Protein AF-A0AA42RIC4-F1 (afdb_monomer)

Solvent-accessible surface area (backbone atoms only — not comparable to full-atom values): 11741 Å² total; per-residue (Å²): 111,72,73,59,52,55,52,50,54,51,51,51,51,54,52,52,52,52,50,50,53,53,49,53,51,51,53,55,50,54,51,52,43,51,53,42,52,52,51,38,52,54,42,46,50,53,44,52,50,28,54,74,70,74,37,75,70,61,42,46,52,40,52,43,50,41,55,49,44,53,50,53,41,53,51,51,54,41,51,49,52,33,72,70,42,88,46,70,68,52,26,42,49,33,26,47,51,48,29,39,55,51,49,57,48,58,72,55,46,45,58,41,43,36,54,46,27,35,48,52,30,50,79,67,73,39,58,89,48,35,60,61,42,43,52,51,25,50,50,55,50,50,55,37,73,76,41,45,68,61,31,48,51,52,23,38,42,61,71,66,62,68,53,84,50,66,66,60,31,52,50,46,55,73,69,54,64,40,66,60,45,48,50,52,52,56,55,51,51,52,54,52,51,54,49,50,58,50,51,54,52,50,51,52,55,49,53,53,52,52,53,53,53,53,55,54,53,54,68,74,76,111

Radius of gyration: 22.94 Å; Cα contacts (8 Å, |Δi|>4): 171; chains: 1; bounding box: 71×28×80 Å

Nearest PDB structures (foldseek):
  6ixf-assembly1_A  TM=2.460E-01  e=8.322E-01  Homo sapiens
  5xg2-assembly1_A  TM=2.613E-01  e=1.486E+00  Pyrococcus yayanosii CH1
  5nnv-assembly1_A  TM=1.958E-01  e=7.199E-01  Bacillus subtilis subsp. subtilis str. 168
  6ixg-assembly2_B  TM=1.875E-01  e=9.619E-01  Homo sapiens
  5nnv-assembly3_C  TM=2.336E-01  e=3.065E+00  Bacillus subtilis subsp. subtilis str. 168

Mean predicted aligned error: 6.15 Å

Secondary structure (DSSP, 8-state):
-HHHHHHHHHHHHHHHHHHHHHHHHHHHHHHHHHHHHHHHHHHHHHHHHHHHTT--TTHHHHHHHHHHHHHHHHHHHHHHHHHH--SHHHHHHHHHHHHHHHHHHHHHHHIIIIIIIHHHHHHTT-GGGHHHHHHHHHHHHHHHHHHHHHHHHHHHHHTS-----HHHHHHHHHH--HHHHHHHHHHHHHHHHHHHHHHHHHHHHHHHHHHHHHHHHHTT--

Sequence (222 aa):
MLKLFKKREIIKSEEDELAELRKNLTEAIDENIKIAEEDIQNIKTLLLQNKSYQTDFFNSLYNSSIYISIFDMDVSILTEKFILSKRDYEKKLFARILALTIIEFLDDINPLIGRDLSKQLRDLKQEKFVIPVREISKKFAKYKNENEQYLRIVRNNTIAHKNTDALELHKFINEIESEEIYNLAIELKKLSTEFNKLSTKIIYSIIDFMKKSINKRKKNHD

Foldseek 3Di:
DVVVVVVVVVVVVVVVVVVVVLVVLVVVLVVLLVVLVVLLVVLVVVLVVCVVVVHPQCNLLSVLSNLLSVLLNLLSVLLSQLVVDPDPLSVLVSLLVLLVSLLVCLVPNLCSQQPPVLVSCVVVVNPVLNVVSNVLSVVSVVLCVVCVVVSVVSNCLEPVCVDVPPVSNVVSSVPDPSVVSSVSSVVVSVSSVSSNVSSVVVVVVVVVVVVVVVVVVVVVVD

pLDDT: mean 89.86, std 9.38, range [47.12, 98.44]

Structure (mmCIF, N/CA/C/O backbone):
data_AF-A0AA42RIC4-F1
#
_entry.id   AF-A0AA42RIC4-F1
#
loop_
_atom_site.group_PDB
_atom_site.id
_atom_site.type_symbol
_atom_site.label_atom_id
_atom_site.label_alt_id
_atom_site.label_comp_id
_atom_site.label_asym_id
_atom_site.label_entity_id
_atom_site.label_seq_id
_atom_site.pdbx_PDB_ins_code
_atom_site.Cartn_x
_atom_site.Cartn_y
_atom_site.Cartn_z
_atom_site.occupancy
_atom_site.B_iso_or_equiv
_atom_site.auth_seq_id
_atom_site.auth_comp_id
_atom_site.auth_asym_id
_atom_site.auth_atom_id
_atom_site.pdbx_PDB_model_num
ATOM 1 N N . MET A 1 1 ? -5.522 -0.709 52.527 1.00 62.16 1 MET A N 1
ATOM 2 C CA . MET A 1 1 ? -4.536 0.281 52.035 1.00 62.16 1 MET A CA 1
ATOM 3 C C . MET A 1 1 ? -3.473 -0.349 51.127 1.00 62.16 1 MET A C 1
ATOM 5 O O . MET A 1 1 ? -3.445 0.004 49.959 1.00 62.16 1 MET A O 1
ATOM 9 N N . LEU A 1 2 ? -2.688 -1.341 51.580 1.00 66.06 2 LEU A N 1
ATOM 10 C CA . LEU A 1 2 ? -1.599 -1.966 50.792 1.00 66.06 2 LEU A CA 1
ATOM 11 C C . LEU A 1 2 ? -2.001 -2.517 49.401 1.00 66.06 2 LEU A C 1
ATOM 13 O O . LEU A 1 2 ? -1.267 -2.350 48.434 1.00 66.06 2 LEU A O 1
ATOM 17 N N . LYS A 1 3 ? -3.184 -3.143 49.276 1.00 65.88 3 LYS A N 1
ATOM 18 C CA . LYS A 1 3 ? -3.695 -3.669 47.989 1.00 65.88 3 LYS A CA 1
ATOM 19 C C . LYS A 1 3 ? -4.001 -2.570 46.956 1.00 65.88 3 LYS A C 1
ATOM 21 O O . LYS A 1 3 ? -3.863 -2.811 45.765 1.00 65.88 3 LYS A O 1
ATOM 26 N N . LEU A 1 4 ? -4.399 -1.375 47.403 1.00 64.75 4 LEU A N 1
ATOM 27 C CA . LEU A 1 4 ? -4.681 -0.233 46.523 1.00 64.75 4 LEU A CA 1
ATOM 28 C C . LEU A 1 4 ? -3.390 0.435 46.033 1.00 64.75 4 LEU A C 1
ATOM 30 O O . LEU A 1 4 ? -3.339 0.864 44.887 1.00 64.75 4 LEU A O 1
ATOM 34 N N . PHE A 1 5 ? -2.348 0.473 46.871 1.00 67.56 5 PHE A N 1
ATOM 35 C CA . PHE A 1 5 ? -1.021 0.961 46.481 1.00 67.56 5 PHE A CA 1
ATOM 36 C C . PHE A 1 5 ? -0.374 0.064 45.423 1.00 67.56 5 PHE A C 1
ATOM 38 O O . PHE A 1 5 ? -0.024 0.562 44.361 1.00 67.56 5 PHE A O 1
ATOM 45 N N . LYS A 1 6 ? -0.351 -1.260 45.638 1.00 70.62 6 LYS A N 1
ATOM 46 C CA . LYS A 1 6 ? 0.158 -2.209 44.632 1.00 70.62 6 LYS A CA 1
ATOM 47 C C . LYS A 1 6 ? -0.601 -2.127 43.305 1.00 70.62 6 LYS A C 1
ATOM 49 O O . LYS A 1 6 ? 0.007 -2.166 42.247 1.00 70.62 6 LYS A O 1
ATOM 54 N N . LYS A 1 7 ? -1.931 -1.966 43.347 1.00 73.75 7 LYS A N 1
ATOM 55 C CA . LYS A 1 7 ? -2.745 -1.794 42.133 1.00 73.75 7 LYS A CA 1
ATOM 56 C C . LYS A 1 7 ? -2.405 -0.497 41.386 1.00 73.75 7 LYS A C 1
ATOM 58 O O . LYS A 1 7 ? -2.391 -0.502 40.165 1.00 73.75 7 LYS A O 1
ATOM 63 N N . ARG A 1 8 ? -2.123 0.599 42.101 1.00 71.81 8 ARG A N 1
ATOM 64 C CA . ARG A 1 8 ? -1.695 1.871 41.492 1.00 71.81 8 ARG A CA 1
ATOM 65 C C . ARG A 1 8 ? -0.302 1.787 40.871 1.00 71.81 8 ARG A C 1
ATOM 67 O O . ARG A 1 8 ? -0.106 2.359 39.810 1.00 71.81 8 ARG A O 1
ATOM 74 N N . GLU A 1 9 ? 0.633 1.087 41.507 1.00 75.12 9 GLU A N 1
ATOM 75 C CA . GLU A 1 9 ? 1.975 0.870 40.948 1.00 75.12 9 GLU A CA 1
ATOM 76 C C . GLU A 1 9 ? 1.929 0.034 39.667 1.00 75.12 9 GLU A C 1
ATOM 78 O O . GLU A 1 9 ? 2.583 0.396 38.696 1.00 75.12 9 GLU A O 1
ATOM 83 N N . ILE A 1 10 ? 1.104 -1.020 39.635 1.00 78.25 10 ILE A N 1
ATOM 84 C CA . ILE A 1 10 ? 0.906 -1.847 38.434 1.00 78.25 10 ILE A CA 1
ATOM 85 C C . ILE A 1 10 ? 0.315 -1.015 37.291 1.00 78.25 10 ILE A C 1
ATOM 87 O O . ILE A 1 10 ? 0.886 -0.997 36.210 1.00 78.25 10 ILE A O 1
ATOM 91 N N . ILE A 1 11 ? -0.767 -0.266 37.542 1.00 78.88 11 ILE A N 1
ATOM 92 C CA . ILE A 1 11 ? -1.401 0.578 36.512 1.00 78.88 11 ILE A CA 1
ATOM 93 C C . ILE A 1 11 ? -0.413 1.615 35.969 1.00 78.88 11 ILE A C 1
ATOM 95 O O . ILE A 1 11 ? -0.337 1.814 34.765 1.00 78.88 11 ILE A O 1
ATOM 99 N N . LYS A 1 12 ? 0.371 2.252 36.846 1.00 82.44 12 LYS A N 1
ATOM 100 C CA . LYS A 1 12 ? 1.376 3.230 36.422 1.00 82.44 12 LYS A CA 1
ATOM 101 C C . LYS A 1 12 ? 2.463 2.584 35.554 1.00 82.44 12 LYS A C 1
ATOM 103 O O . LYS A 1 12 ? 2.835 3.152 34.539 1.00 82.44 12 LYS A O 1
ATOM 108 N N . SER A 1 13 ? 2.929 1.391 35.930 1.00 84.81 13 SER A N 1
ATOM 109 C CA . SER A 1 13 ? 3.892 0.621 35.134 1.00 84.81 13 SER A CA 1
ATOM 110 C C . SER A 1 13 ? 3.338 0.272 33.749 1.00 84.81 13 SER A C 1
ATOM 112 O O . SER A 1 13 ? 4.037 0.440 32.758 1.00 84.81 13 SER A O 1
ATOM 114 N N . GLU A 1 14 ? 2.078 -0.168 33.667 1.00 85.19 14 GLU A N 1
ATOM 115 C CA . GLU A 1 14 ? 1.406 -0.488 32.398 1.00 85.19 14 GLU A CA 1
ATOM 116 C C . GLU A 1 14 ? 1.209 0.760 31.516 1.00 85.19 14 GLU A C 1
ATOM 118 O O . GLU A 1 14 ? 1.363 0.698 30.296 1.00 85.19 14 GLU A O 1
ATOM 123 N N . GLU A 1 15 ? 0.888 1.910 32.117 1.00 85.38 15 GLU A N 1
ATOM 124 C CA . GLU A 1 15 ? 0.771 3.190 31.409 1.00 85.38 15 GLU A CA 1
ATOM 125 C C . GLU A 1 15 ? 2.119 3.672 30.856 1.00 85.38 15 GLU A C 1
ATOM 127 O O . GLU A 1 15 ? 2.175 4.134 29.711 1.00 85.38 15 GLU A O 1
ATOM 132 N N . ASP A 1 16 ? 3.194 3.532 31.636 1.00 88.25 16 ASP A N 1
ATOM 133 C CA . ASP A 1 16 ? 4.556 3.888 31.227 1.00 88.25 16 ASP A CA 1
ATOM 134 C C . ASP A 1 16 ? 5.046 2.969 30.085 1.00 88.25 16 ASP A C 1
ATOM 136 O O . ASP A 1 16 ? 5.575 3.453 29.081 1.00 88.25 16 ASP A O 1
ATOM 140 N N . GLU A 1 17 ? 4.789 1.657 30.168 1.00 88.62 17 GLU A N 1
ATOM 141 C CA . GLU A 1 17 ? 5.085 0.697 29.090 1.00 88.62 17 GLU A CA 1
ATOM 142 C C . GLU A 1 17 ? 4.312 1.016 27.803 1.00 88.62 17 GLU A C 1
ATOM 144 O O . GLU A 1 17 ? 4.880 1.021 26.706 1.00 88.62 17 GLU A O 1
ATOM 149 N N . LEU A 1 18 ? 3.016 1.327 27.918 1.00 87.12 18 LEU A N 1
ATOM 150 C CA . LEU A 1 18 ? 2.194 1.714 26.773 1.00 87.12 18 LEU A CA 1
ATOM 151 C C . LEU A 1 18 ? 2.707 3.011 26.133 1.00 87.12 18 LEU A C 1
ATOM 153 O O . LEU A 1 18 ? 2.691 3.139 24.908 1.00 87.12 18 LEU A O 1
ATOM 157 N N . ALA A 1 19 ? 3.138 3.984 26.938 1.00 89.81 19 ALA A N 1
ATOM 158 C CA . ALA 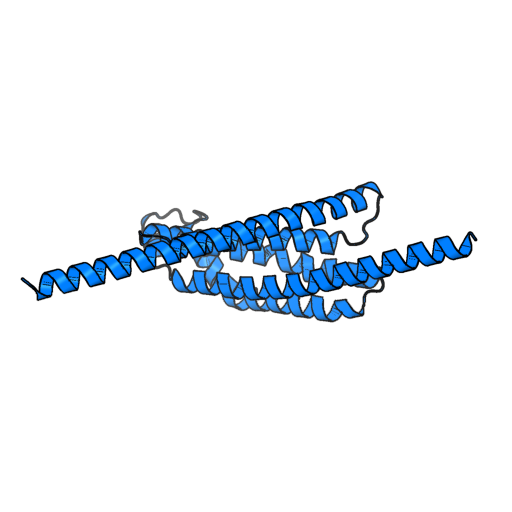A 1 19 ? 3.693 5.236 26.438 1.00 89.81 19 ALA A CA 1
ATOM 159 C C . ALA A 1 19 ? 4.978 4.997 25.631 1.00 89.81 19 ALA A C 1
ATOM 161 O O . ALA A 1 19 ? 5.112 5.539 24.530 1.00 89.81 19 ALA A O 1
ATOM 162 N N . GLU A 1 20 ? 5.866 4.136 26.128 1.00 92.31 20 GLU A N 1
ATOM 163 C CA . GLU A 1 20 ? 7.106 3.780 25.435 1.00 92.31 20 GLU A CA 1
ATOM 164 C C . GLU A 1 20 ? 6.832 3.010 24.133 1.00 92.31 20 GLU A C 1
ATOM 166 O O . GLU A 1 20 ? 7.404 3.325 23.092 1.00 92.31 20 GLU A O 1
ATOM 171 N N . LEU A 1 21 ? 5.882 2.066 24.134 1.00 90.62 21 LEU A N 1
ATOM 172 C CA . LEU A 1 21 ? 5.472 1.356 22.914 1.00 90.62 21 LEU A CA 1
ATOM 173 C C . LEU A 1 21 ? 4.923 2.303 21.841 1.00 90.62 21 LEU A C 1
ATOM 175 O O . LEU A 1 21 ? 5.252 2.162 20.663 1.00 90.62 21 LEU A O 1
ATOM 179 N N . ARG A 1 22 ? 4.096 3.279 22.237 1.00 91.62 22 ARG A N 1
ATOM 180 C CA . ARG A 1 22 ? 3.550 4.288 21.315 1.00 91.62 22 ARG A CA 1
ATOM 181 C C . ARG A 1 22 ? 4.662 5.136 20.706 1.00 91.62 22 ARG A C 1
ATOM 183 O O . ARG A 1 22 ? 4.640 5.375 19.504 1.00 91.62 22 ARG A O 1
ATOM 190 N N . LYS A 1 23 ? 5.622 5.557 21.529 1.00 94.19 23 LYS A N 1
ATOM 191 C CA . LYS A 1 23 ? 6.785 6.333 21.097 1.00 94.19 23 LYS A CA 1
ATOM 192 C C . LYS A 1 23 ? 7.635 5.546 20.096 1.00 94.19 23 LYS A C 1
ATOM 194 O O . LYS A 1 23 ? 7.890 6.047 19.006 1.00 94.19 23 LYS A O 1
ATOM 199 N N . ASN A 1 24 ? 7.972 4.298 20.419 1.00 92.69 24 ASN A N 1
ATOM 200 C CA . ASN A 1 24 ? 8.755 3.425 19.541 1.00 92.69 24 ASN A CA 1
ATOM 201 C C . ASN A 1 24 ? 8.049 3.163 18.203 1.00 92.69 24 ASN A C 1
ATOM 203 O O . ASN A 1 24 ? 8.697 3.122 17.159 1.00 92.69 24 ASN A O 1
ATOM 207 N N . LEU A 1 25 ? 6.717 3.014 18.215 1.00 91.94 25 LEU A N 1
ATOM 208 C CA . LEU A 1 25 ? 5.931 2.888 16.987 1.00 91.94 25 LEU A CA 1
ATOM 209 C C . LEU A 1 25 ? 6.037 4.149 16.121 1.00 91.94 25 LEU A C 1
ATOM 211 O O . LEU A 1 25 ? 6.306 4.027 14.929 1.00 91.94 25 LEU A O 1
ATOM 215 N N . THR A 1 26 ? 5.845 5.338 16.702 1.00 93.81 26 THR A N 1
ATOM 216 C CA . THR A 1 26 ? 5.971 6.605 15.964 1.00 93.81 26 THR A CA 1
ATOM 217 C C . THR A 1 26 ? 7.373 6.766 15.382 1.00 93.81 26 THR A C 1
ATOM 219 O O . THR A 1 26 ? 7.501 7.045 14.196 1.00 93.81 26 THR A O 1
ATOM 222 N N . GLU A 1 27 ? 8.424 6.515 16.167 1.00 94.69 27 GLU A N 1
ATOM 223 C CA . GLU A 1 27 ? 9.812 6.636 15.697 1.00 94.69 27 GLU A CA 1
ATOM 224 C C . GLU A 1 27 ? 10.112 5.687 14.527 1.00 94.69 27 GLU A C 1
ATOM 226 O O . GLU A 1 27 ? 10.700 6.102 13.527 1.00 94.69 27 GLU A O 1
ATOM 231 N N . ALA A 1 28 ? 9.648 4.436 14.604 1.00 92.38 28 ALA A N 1
ATOM 232 C CA . ALA A 1 28 ? 9.818 3.469 13.524 1.00 92.38 28 ALA A CA 1
ATOM 233 C C . ALA A 1 28 ? 9.052 3.868 12.250 1.00 92.38 28 ALA A C 1
ATOM 235 O O . ALA A 1 28 ? 9.525 3.635 11.136 1.00 92.38 28 ALA A O 1
ATOM 236 N N . ILE A 1 29 ? 7.856 4.448 12.383 1.00 92.19 29 ILE A N 1
ATOM 237 C CA . ILE A 1 29 ? 7.083 4.934 11.234 1.00 92.19 29 ILE A CA 1
ATOM 238 C C . ILE A 1 29 ? 7.752 6.170 10.623 1.00 92.19 29 ILE A C 1
ATOM 240 O O . ILE A 1 29 ? 7.924 6.202 9.405 1.00 92.19 29 ILE A O 1
ATOM 244 N N . ASP A 1 30 ? 8.216 7.118 11.437 1.00 93.81 30 ASP A N 1
ATOM 245 C CA . ASP A 1 30 ? 8.935 8.312 10.982 1.00 93.81 30 ASP A CA 1
ATOM 246 C C . ASP A 1 30 ? 10.229 7.961 10.231 1.00 93.81 30 ASP A C 1
ATOM 248 O O . ASP A 1 30 ? 10.542 8.570 9.206 1.00 93.81 30 ASP A O 1
ATOM 252 N N . GLU A 1 31 ? 10.987 6.970 10.707 1.00 93.38 31 GLU A N 1
ATOM 253 C CA . GLU A 1 31 ? 12.180 6.481 10.006 1.00 93.38 31 GLU A CA 1
ATOM 254 C C . GLU A 1 31 ? 11.820 5.851 8.653 1.00 93.38 31 GLU A C 1
ATOM 256 O O . GLU A 1 31 ? 12.425 6.184 7.633 1.00 93.38 31 GLU A O 1
ATOM 261 N N . ASN A 1 32 ? 10.784 5.007 8.613 1.00 89.88 32 ASN A N 1
ATOM 262 C CA . ASN A 1 32 ? 10.313 4.402 7.365 1.00 89.88 32 ASN A CA 1
ATOM 263 C C . ASN A 1 32 ? 9.819 5.448 6.353 1.00 89.88 32 ASN A C 1
ATOM 265 O O . ASN A 1 32 ? 10.069 5.304 5.157 1.00 89.88 32 ASN A O 1
ATOM 269 N N . ILE A 1 33 ? 9.138 6.498 6.821 1.00 93.81 33 ILE A N 1
ATOM 270 C CA . ILE A 1 33 ? 8.682 7.616 5.985 1.00 93.81 33 ILE A CA 1
ATOM 271 C C . ILE A 1 33 ? 9.881 8.342 5.382 1.00 93.81 33 ILE A C 1
ATOM 273 O O . ILE A 1 33 ? 9.908 8.535 4.171 1.00 93.81 33 ILE A O 1
ATOM 277 N N . LYS A 1 34 ? 10.902 8.673 6.183 1.00 94.81 34 LYS A N 1
ATOM 278 C CA . LYS A 1 34 ? 12.121 9.333 5.683 1.00 94.81 34 LYS A CA 1
ATOM 279 C C . LYS A 1 34 ? 12.818 8.505 4.605 1.00 94.81 34 LYS A C 1
ATOM 281 O O . LYS A 1 34 ? 13.174 9.042 3.560 1.00 94.81 34 LYS A O 1
ATOM 286 N N . ILE A 1 35 ? 12.961 7.197 4.828 1.00 90.69 35 ILE A N 1
ATOM 287 C CA . ILE A 1 35 ? 13.548 6.283 3.837 1.00 90.69 35 ILE A CA 1
ATOM 288 C C . ILE A 1 35 ? 12.721 6.293 2.543 1.00 90.69 35 ILE A C 1
ATOM 290 O O . ILE A 1 35 ? 13.277 6.414 1.453 1.00 90.69 35 ILE A O 1
ATOM 294 N N . ALA A 1 36 ? 11.391 6.220 2.650 1.00 91.31 36 ALA A N 1
ATOM 295 C CA . ALA A 1 36 ? 10.508 6.261 1.487 1.00 91.31 36 ALA A CA 1
ATOM 296 C C . ALA A 1 36 ? 10.587 7.603 0.734 1.00 91.31 36 ALA A C 1
ATOM 298 O O . ALA A 1 36 ? 10.590 7.614 -0.497 1.00 91.31 36 ALA A O 1
ATOM 299 N N . GLU A 1 37 ? 10.695 8.730 1.443 1.00 94.62 37 GLU A N 1
ATOM 300 C CA . GLU A 1 37 ? 10.887 10.053 0.840 1.00 94.62 37 GLU A CA 1
ATOM 301 C C . GLU A 1 37 ? 12.210 10.140 0.073 1.00 94.62 37 GLU A C 1
ATOM 303 O O . GLU A 1 37 ? 12.229 10.615 -1.068 1.00 94.62 37 GLU A O 1
ATOM 308 N N . GLU A 1 38 ? 13.304 9.655 0.664 1.00 93.56 38 GLU A N 1
ATOM 309 C CA . GLU A 1 38 ? 14.613 9.588 0.009 1.00 93.56 38 GLU A CA 1
ATOM 310 C C . GLU A 1 38 ? 14.565 8.712 -1.249 1.00 93.56 38 GLU A C 1
ATOM 312 O O . GLU A 1 38 ? 15.016 9.135 -2.320 1.00 93.56 38 GLU A O 1
ATOM 317 N N . ASP A 1 39 ? 13.948 7.531 -1.163 1.00 89.44 39 ASP A N 1
ATOM 318 C CA . ASP A 1 39 ? 13.750 6.631 -2.302 1.00 89.44 39 ASP A CA 1
ATOM 319 C C . ASP A 1 39 ? 12.926 7.293 -3.414 1.00 89.44 39 ASP A C 1
ATOM 321 O O . ASP A 1 39 ? 13.305 7.235 -4.591 1.00 89.44 39 ASP A O 1
ATOM 325 N N . ILE A 1 40 ? 11.843 7.995 -3.062 1.00 94.75 40 ILE A N 1
ATOM 326 C CA . ILE A 1 40 ? 11.038 8.761 -4.020 1.00 94.75 40 ILE A CA 1
ATOM 327 C C . ILE A 1 40 ? 11.893 9.830 -4.702 1.00 94.75 40 ILE A C 1
ATOM 329 O O . ILE A 1 40 ? 11.840 9.938 -5.929 1.00 94.75 40 ILE A O 1
ATOM 333 N N . GLN A 1 41 ? 12.693 10.610 -3.964 1.00 94.81 41 GLN A N 1
ATOM 334 C CA . GLN A 1 41 ? 13.544 11.640 -4.579 1.00 94.81 41 GLN A CA 1
ATOM 335 C C . GLN A 1 41 ? 14.607 11.037 -5.502 1.00 94.81 41 GLN A C 1
ATOM 337 O O . GLN A 1 41 ? 14.834 11.553 -6.606 1.00 94.81 41 GLN A O 1
ATOM 342 N N . ASN A 1 42 ? 15.215 9.922 -5.098 1.00 91.12 42 ASN A N 1
ATOM 343 C CA . ASN A 1 42 ? 16.207 9.211 -5.897 1.00 91.12 42 ASN A CA 1
ATOM 344 C C . ASN A 1 42 ? 15.594 8.698 -7.209 1.00 91.12 42 ASN A C 1
ATOM 346 O O . ASN A 1 42 ? 16.096 8.996 -8.298 1.00 91.12 42 ASN A O 1
ATOM 350 N N . ILE A 1 43 ? 14.460 7.996 -7.134 1.00 91.25 43 ILE A N 1
ATOM 351 C CA . ILE A 1 43 ? 13.770 7.444 -8.309 1.00 91.25 43 ILE A CA 1
ATOM 352 C C . ILE A 1 43 ? 13.206 8.566 -9.192 1.00 91.25 43 ILE A C 1
ATOM 354 O O . ILE A 1 43 ? 13.303 8.497 -10.420 1.00 91.25 43 ILE A O 1
ATOM 358 N N . LYS A 1 44 ? 12.675 9.641 -8.597 1.00 93.62 44 LYS A N 1
ATOM 359 C CA . LYS A 1 44 ? 12.199 10.829 -9.322 1.00 93.62 44 LYS A CA 1
ATOM 360 C C . LYS A 1 44 ? 13.323 11.479 -10.117 1.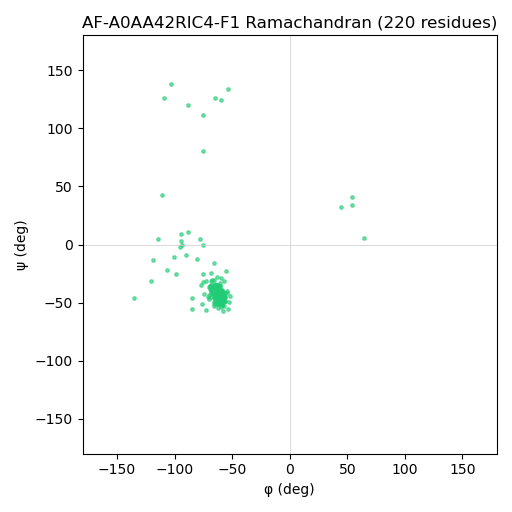00 93.62 44 LYS A C 1
ATOM 362 O O . LYS A 1 44 ? 13.110 11.846 -11.271 1.00 93.62 44 LYS A O 1
ATOM 367 N N . THR A 1 45 ? 14.511 11.601 -9.531 1.00 91.19 45 THR A N 1
ATOM 368 C CA . THR A 1 45 ? 15.681 12.155 -10.222 1.00 91.19 45 THR A CA 1
ATOM 369 C C . THR A 1 45 ? 16.032 11.318 -11.451 1.00 91.19 45 THR A C 1
ATOM 371 O O . THR A 1 45 ? 16.192 11.875 -12.537 1.00 91.19 45 THR A O 1
ATOM 374 N N . LEU A 1 46 ? 16.050 9.987 -11.319 1.00 86.75 46 LEU A N 1
ATOM 375 C CA . LEU A 1 46 ? 16.278 9.072 -12.445 1.00 86.75 46 LEU A CA 1
ATOM 376 C C . LEU A 1 46 ? 15.193 9.195 -13.527 1.00 86.75 46 LEU A C 1
ATOM 378 O O . LEU A 1 46 ? 15.499 9.231 -14.718 1.00 86.75 46 LEU A O 1
ATOM 382 N N . LEU A 1 47 ? 13.925 9.305 -13.126 1.00 87.31 47 LEU A N 1
ATOM 383 C CA . LEU A 1 47 ? 12.802 9.480 -14.048 1.00 87.31 47 LEU A CA 1
ATOM 384 C C . LEU A 1 47 ? 12.896 10.800 -14.829 1.00 87.31 47 LEU A C 1
ATOM 386 O O . LEU A 1 47 ? 12.664 10.824 -16.038 1.00 87.31 47 LEU A O 1
ATOM 390 N N . LEU A 1 48 ? 13.243 11.899 -14.157 1.00 87.50 48 LEU A N 1
ATOM 391 C CA . LEU A 1 48 ? 13.410 13.207 -14.797 1.00 87.50 48 LEU A CA 1
ATOM 392 C C . LEU A 1 48 ? 14.610 13.231 -15.748 1.00 87.50 48 LEU A C 1
ATOM 394 O O . LEU A 1 48 ? 14.505 13.803 -16.832 1.00 87.50 48 LEU A O 1
ATOM 398 N N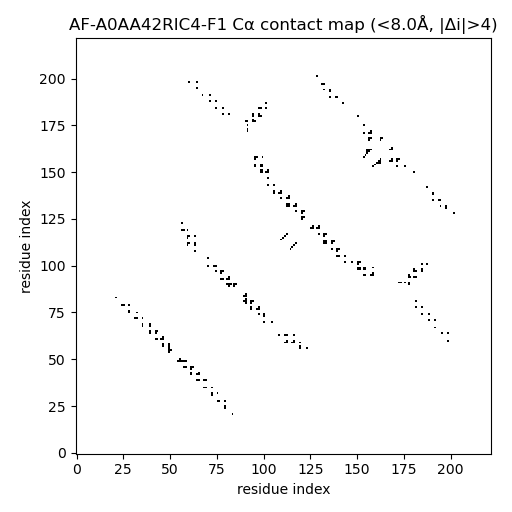 . GLN A 1 49 ? 15.714 12.575 -15.381 1.00 84.06 49 GLN A N 1
ATOM 399 C CA . GLN A 1 49 ? 16.871 12.399 -16.261 1.00 84.06 49 GLN A CA 1
ATOM 400 C C . GLN A 1 49 ? 16.497 11.608 -17.520 1.00 84.06 49 GLN A C 1
ATOM 402 O O . GLN A 1 49 ? 16.794 12.040 -18.629 1.00 84.06 49 GLN A O 1
ATOM 407 N N . ASN A 1 50 ? 15.774 10.494 -17.389 1.00 80.62 50 ASN A N 1
ATOM 408 C CA . ASN A 1 50 ? 15.358 9.716 -18.559 1.00 80.62 50 ASN A CA 1
ATOM 409 C C . ASN A 1 50 ? 14.481 10.536 -19.512 1.00 80.62 50 ASN A C 1
ATOM 411 O O . ASN A 1 50 ? 14.710 10.517 -20.726 1.00 80.62 50 ASN A O 1
ATOM 415 N N . LYS A 1 51 ? 13.548 11.326 -18.964 1.00 80.19 51 LYS A N 1
ATOM 416 C CA . LYS A 1 51 ? 12.723 12.255 -19.749 1.00 80.19 51 LYS A CA 1
ATOM 417 C C . LYS A 1 51 ? 13.549 13.342 -20.442 1.00 80.19 51 LYS A C 1
ATOM 419 O O . LYS A 1 51 ? 13.273 13.645 -21.600 1.00 80.19 51 LYS A O 1
ATOM 424 N N . SER A 1 52 ? 14.558 13.919 -19.783 1.00 75.69 52 SER A N 1
ATOM 425 C CA . SER A 1 52 ? 15.393 14.971 -20.387 1.00 75.69 52 SER A CA 1
ATOM 426 C C . SER A 1 52 ? 16.279 14.447 -21.520 1.00 75.69 52 SER A C 1
ATOM 428 O O . SER A 1 52 ? 16.490 15.156 -22.502 1.00 75.69 52 SER A O 1
ATOM 430 N N . TYR A 1 53 ? 16.714 13.187 -21.445 1.00 76.00 53 TYR A N 1
ATOM 431 C CA . TYR A 1 53 ? 17.411 12.503 -22.538 1.00 76.00 53 TYR A CA 1
ATOM 432 C C . TYR A 1 53 ? 16.479 12.016 -23.664 1.00 76.00 53 TYR A C 1
ATOM 434 O O . TYR A 1 53 ? 16.951 11.358 -24.588 1.00 76.00 53 TYR A O 1
ATOM 442 N N . GLN A 1 54 ? 15.173 12.325 -23.603 1.00 71.38 54 GLN A N 1
ATOM 443 C CA . GLN A 1 54 ? 14.140 11.818 -24.522 1.00 71.38 54 GLN A CA 1
ATOM 444 C C . GLN A 1 54 ? 14.133 10.286 -24.612 1.00 71.38 54 GLN A C 1
ATOM 446 O O . GLN A 1 54 ? 13.870 9.694 -25.658 1.00 71.38 54 GLN A O 1
ATOM 451 N N . THR A 1 55 ? 14.444 9.636 -23.493 1.00 68.75 55 THR A N 1
ATOM 452 C CA . THR A 1 55 ? 14.436 8.184 -23.383 1.00 68.75 55 THR A CA 1
ATOM 453 C C . THR A 1 55 ? 13.278 7.731 -22.508 1.00 68.75 55 THR A C 1
ATOM 455 O O . THR A 1 55 ? 13.164 8.132 -21.354 1.00 68.75 55 THR A O 1
ATOM 458 N N . ASP A 1 56 ? 12.448 6.827 -23.024 1.00 73.38 56 ASP A N 1
ATOM 459 C CA . ASP A 1 56 ? 11.367 6.207 -22.244 1.00 73.38 56 ASP A CA 1
ATOM 460 C C . ASP A 1 56 ? 11.809 4.947 -21.489 1.00 73.38 56 ASP A C 1
ATOM 462 O O . ASP A 1 56 ? 10.996 4.193 -20.938 1.00 73.38 56 ASP A O 1
ATOM 466 N N . PHE A 1 57 ? 13.120 4.700 -21.453 1.00 73.56 57 PHE A N 1
ATOM 467 C CA . PHE A 1 57 ? 13.697 3.559 -20.767 1.00 73.56 57 PHE A CA 1
ATOM 468 C C . PHE A 1 57 ? 13.321 3.631 -19.281 1.00 73.56 57 PHE A C 1
ATOM 470 O O . PHE A 1 57 ? 13.551 4.630 -18.616 1.00 73.56 57 PHE A O 1
ATOM 477 N N . PHE A 1 58 ? 12.700 2.582 -18.749 1.00 82.88 58 PHE A N 1
ATOM 478 C CA . PHE A 1 58 ? 12.347 2.445 -17.325 1.00 82.88 58 PHE A CA 1
ATOM 479 C C . PHE A 1 58 ? 11.324 3.443 -16.737 1.00 82.88 58 PHE A C 1
ATOM 481 O O . PHE A 1 58 ? 11.022 3.353 -15.551 1.00 82.88 58 PHE A O 1
ATOM 488 N N . ASN A 1 59 ? 10.706 4.321 -17.542 1.00 88.69 59 ASN A N 1
ATOM 489 C CA . ASN A 1 59 ? 9.652 5.241 -17.082 1.00 88.69 59 ASN A CA 1
ATOM 490 C C . ASN A 1 59 ? 8.501 4.543 -16.333 1.00 88.69 59 ASN A C 1
ATOM 492 O O . ASN A 1 59 ? 8.156 4.970 -15.234 1.00 88.69 59 ASN A O 1
ATOM 496 N N . SER A 1 60 ? 7.930 3.460 -16.878 1.00 91.12 60 SER A N 1
ATOM 497 C CA . SER A 1 60 ? 6.871 2.698 -16.201 1.00 91.12 60 SER A CA 1
ATOM 498 C C . SER A 1 60 ? 7.338 2.109 -14.870 1.00 91.12 60 SER A C 1
ATOM 500 O O . SER A 1 60 ? 6.610 2.220 -13.889 1.00 91.12 60 SER A O 1
ATOM 502 N N . LEU A 1 61 ? 8.555 1.549 -14.809 1.00 92.56 61 LEU A N 1
ATOM 503 C CA . LEU A 1 61 ? 9.146 1.040 -13.567 1.00 92.56 61 LEU A CA 1
ATOM 504 C C . LEU A 1 61 ? 9.232 2.138 -12.508 1.00 92.56 61 LEU A C 1
ATOM 506 O O . LEU A 1 61 ? 8.634 2.001 -11.446 1.00 92.56 61 LEU A O 1
ATOM 510 N N . TYR A 1 62 ? 9.911 3.243 -12.814 1.00 92.81 62 TYR A N 1
ATOM 511 C CA . TYR A 1 62 ? 10.109 4.335 -11.861 1.00 92.81 62 TYR A CA 1
ATOM 512 C C . TYR A 1 62 ? 8.793 4.982 -11.433 1.00 92.81 62 TYR A C 1
ATOM 514 O O . TYR A 1 62 ? 8.603 5.242 -10.248 1.00 92.81 62 TYR A O 1
ATOM 522 N N . ASN A 1 63 ? 7.862 5.179 -12.369 1.00 93.38 63 ASN A N 1
ATOM 523 C CA . ASN A 1 63 ? 6.540 5.709 -12.057 1.00 93.38 63 ASN A CA 1
ATOM 524 C C . ASN A 1 63 ? 5.771 4.783 -11.106 1.00 93.38 63 ASN A C 1
ATOM 526 O O . ASN A 1 63 ? 5.245 5.248 -10.102 1.00 93.38 63 ASN A O 1
ATOM 530 N N . SER A 1 64 ? 5.742 3.476 -11.390 1.00 94.25 64 SER A N 1
ATOM 531 C CA . SER A 1 64 ? 5.069 2.502 -10.521 1.00 94.25 64 SER A CA 1
ATOM 532 C C . SER A 1 64 ? 5.720 2.390 -9.138 1.00 94.25 64 SER A C 1
ATOM 534 O O . SER A 1 64 ? 5.000 2.279 -8.150 1.00 94.25 64 SER A O 1
ATOM 536 N N . SER A 1 65 ? 7.053 2.489 -9.048 1.00 94.94 65 SER A N 1
ATOM 537 C CA . SER A 1 65 ? 7.764 2.507 -7.766 1.00 94.94 65 SER A CA 1
ATOM 538 C C . SER A 1 65 ? 7.413 3.740 -6.938 1.00 94.94 65 SER A C 1
ATOM 540 O O . SER A 1 65 ? 7.028 3.584 -5.789 1.00 94.94 65 SER A O 1
ATOM 542 N N . ILE A 1 66 ? 7.467 4.946 -7.520 1.00 95.19 66 ILE A N 1
ATOM 543 C CA . ILE A 1 66 ? 7.085 6.180 -6.809 1.00 95.19 66 ILE A CA 1
ATOM 544 C C . ILE A 1 66 ? 5.625 6.106 -6.353 1.00 95.19 66 ILE A C 1
ATOM 546 O O . ILE A 1 66 ? 5.322 6.433 -5.209 1.00 95.19 66 ILE A O 1
ATOM 550 N N . TYR A 1 67 ? 4.727 5.660 -7.236 1.00 95.81 67 TYR A N 1
ATOM 551 C CA . TYR A 1 67 ? 3.302 5.543 -6.932 1.00 95.81 67 TYR A CA 1
ATOM 552 C C . TYR A 1 67 ? 3.045 4.611 -5.737 1.00 95.81 67 TYR A C 1
ATOM 554 O O . TYR A 1 67 ? 2.284 4.963 -4.839 1.00 95.81 67 TYR A O 1
ATOM 562 N N . ILE A 1 68 ? 3.721 3.457 -5.684 1.00 95.94 68 ILE A N 1
ATOM 563 C CA . ILE A 1 68 ? 3.625 2.539 -4.541 1.00 95.94 68 ILE A CA 1
ATOM 564 C C . ILE A 1 68 ? 4.261 3.123 -3.280 1.00 95.94 68 ILE A C 1
ATOM 566 O O . ILE A 1 68 ? 3.669 2.994 -2.214 1.00 95.94 68 ILE A O 1
ATOM 570 N N . SER A 1 69 ? 5.416 3.785 -3.373 1.00 95.38 69 SER A N 1
ATOM 571 C CA . SER A 1 69 ? 6.062 4.391 -2.203 1.00 95.38 69 SER A CA 1
ATOM 572 C C . SER A 1 69 ? 5.183 5.457 -1.543 1.00 95.38 69 SER A C 1
ATOM 574 O O . SER A 1 69 ? 5.098 5.491 -0.319 1.00 95.38 69 SER A O 1
ATOM 576 N N . ILE A 1 70 ? 4.483 6.279 -2.334 1.00 96.44 70 ILE A N 1
ATOM 577 C CA . ILE A 1 70 ? 3.516 7.260 -1.811 1.00 96.44 70 ILE A CA 1
ATOM 578 C C . ILE A 1 70 ? 2.379 6.541 -1.075 1.00 96.44 70 ILE A C 1
ATOM 580 O O . ILE A 1 70 ? 2.085 6.868 0.072 1.00 96.44 70 ILE A O 1
ATOM 584 N N . PHE A 1 71 ? 1.792 5.514 -1.696 1.00 96.75 71 PHE A N 1
ATOM 585 C CA . PHE A 1 71 ? 0.754 4.704 -1.057 1.00 96.75 71 PHE A CA 1
ATOM 586 C C . PHE A 1 71 ? 1.235 4.061 0.258 1.00 96.75 71 PHE A C 1
ATOM 588 O O . PHE A 1 71 ? 0.517 4.079 1.258 1.00 96.75 71 PHE A O 1
ATOM 595 N N . ASP A 1 72 ? 2.455 3.519 0.282 1.00 95.69 72 ASP A N 1
ATOM 596 C CA . ASP A 1 72 ? 3.038 2.900 1.473 1.00 95.69 72 ASP A CA 1
ATOM 597 C C . ASP A 1 72 ? 3.226 3.913 2.610 1.00 95.69 72 ASP A C 1
ATOM 599 O O . ASP A 1 72 ? 2.977 3.572 3.772 1.00 95.69 72 ASP A O 1
ATOM 603 N N . MET A 1 73 ? 3.627 5.151 2.298 1.00 96.50 73 MET A N 1
ATOM 604 C CA . MET A 1 73 ? 3.711 6.242 3.275 1.00 96.50 73 MET A CA 1
ATOM 605 C C . MET A 1 73 ? 2.330 6.585 3.838 1.00 96.50 73 MET A C 1
ATOM 607 O O . MET A 1 73 ? 2.156 6.569 5.059 1.00 96.50 73 MET A O 1
ATOM 611 N N . ASP A 1 74 ? 1.342 6.811 2.968 1.00 97.50 74 ASP A N 1
ATOM 612 C CA . ASP A 1 74 ? -0.027 7.153 3.370 1.00 97.50 74 ASP A CA 1
ATOM 613 C C . ASP A 1 74 ? -0.614 6.081 4.295 1.00 97.50 74 ASP A C 1
ATOM 615 O O . ASP A 1 74 ? -1.090 6.379 5.393 1.00 97.50 74 ASP A O 1
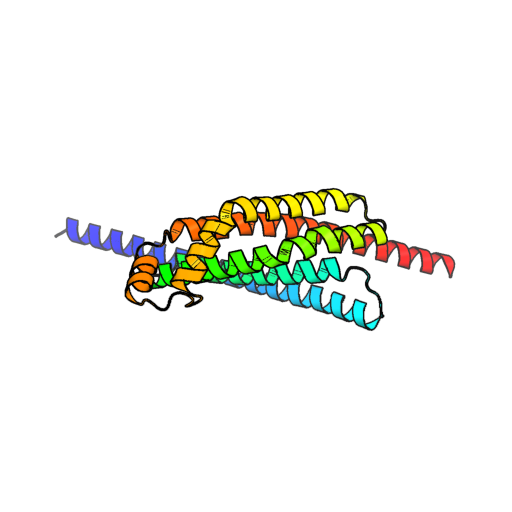ATOM 619 N N . VAL A 1 75 ? -0.516 4.806 3.905 1.00 97.38 75 VAL A N 1
ATOM 620 C CA . VAL A 1 75 ? -1.003 3.690 4.726 1.00 97.38 75 VAL A CA 1
ATOM 621 C C . VAL A 1 75 ? -0.232 3.579 6.039 1.00 97.38 75 VAL A C 1
ATOM 623 O O . VAL A 1 75 ? -0.838 3.286 7.069 1.00 97.38 75 VAL A O 1
ATOM 626 N N . SER A 1 76 ? 1.080 3.826 6.051 1.00 96.00 76 SER A N 1
ATOM 627 C CA . SER A 1 76 ? 1.880 3.799 7.287 1.00 96.00 76 SER A CA 1
ATOM 628 C C . SER A 1 76 ? 1.418 4.856 8.285 1.00 96.00 76 SER A C 1
ATOM 630 O O . SER A 1 76 ? 1.164 4.527 9.442 1.00 96.00 76 SER A O 1
ATOM 632 N N . ILE A 1 77 ? 1.221 6.093 7.824 1.00 96.56 77 ILE A N 1
ATOM 633 C CA . ILE A 1 77 ? 0.725 7.191 8.662 1.00 96.56 77 ILE A CA 1
ATOM 634 C C . ILE A 1 77 ? -0.683 6.871 9.167 1.00 96.56 77 ILE A C 1
ATOM 636 O O . ILE A 1 77 ? -0.970 6.988 10.358 1.00 96.56 77 ILE A O 1
ATOM 640 N N . LEU A 1 78 ? -1.580 6.441 8.278 1.00 97.75 78 LEU A N 1
ATOM 641 C CA . LEU A 1 78 ? -2.970 6.170 8.639 1.00 97.75 78 LEU A CA 1
ATOM 642 C C . LEU A 1 78 ? -3.101 4.999 9.620 1.00 97.75 78 LEU A C 1
ATOM 644 O O . LEU A 1 78 ? -3.892 5.080 10.561 1.00 97.75 78 LEU A O 1
ATOM 648 N N . THR A 1 79 ? -2.317 3.934 9.439 1.00 96.88 79 THR A N 1
ATOM 649 C CA . THR A 1 79 ? -2.294 2.791 10.367 1.00 96.88 79 THR A CA 1
ATOM 650 C C . THR A 1 79 ? -1.682 3.159 11.716 1.00 96.88 79 THR A C 1
ATOM 652 O O . THR A 1 79 ? -2.229 2.763 12.744 1.00 96.88 79 THR A O 1
ATOM 655 N N . GLU A 1 80 ? -0.631 3.985 11.750 1.00 96.00 80 GLU A N 1
ATOM 656 C CA . GLU A 1 80 ? -0.105 4.551 12.997 1.00 96.00 80 GLU A CA 1
ATOM 657 C C . GLU A 1 80 ? -1.198 5.329 13.741 1.00 96.00 80 GLU A C 1
ATOM 659 O O . GLU A 1 80 ? -1.493 5.043 14.905 1.00 96.00 80 GLU A O 1
ATOM 664 N N . LYS A 1 81 ? -1.858 6.280 13.068 1.00 97.12 81 LYS A N 1
ATOM 665 C CA . LYS A 1 81 ? -2.909 7.084 13.703 1.00 97.12 81 LYS A CA 1
ATOM 666 C C . LYS A 1 81 ? -4.100 6.239 14.145 1.00 97.12 81 LYS A C 1
ATOM 668 O O . LYS A 1 81 ? -4.650 6.495 15.217 1.00 97.12 81 LYS A O 1
ATOM 673 N N . PHE A 1 82 ? -4.463 5.210 13.383 1.00 97.00 82 PHE A N 1
ATOM 674 C CA . PHE A 1 82 ? -5.482 4.239 13.776 1.00 97.00 82 PHE A CA 1
ATOM 675 C C . PHE A 1 82 ? -5.124 3.532 15.092 1.00 97.00 82 PHE A C 1
ATOM 677 O O . PHE A 1 82 ? -5.934 3.529 16.019 1.00 97.00 82 PHE A O 1
ATOM 684 N N . ILE A 1 83 ? -3.907 2.987 15.202 1.00 95.31 83 ILE A N 1
ATOM 685 C CA . ILE A 1 83 ? -3.436 2.260 16.394 1.00 95.31 83 ILE A CA 1
ATOM 686 C C . ILE A 1 83 ? -3.346 3.195 17.607 1.00 95.31 83 ILE A C 1
ATOM 688 O O . ILE A 1 83 ? -3.713 2.823 18.722 1.00 95.31 83 ILE A O 1
ATOM 692 N N . LEU A 1 84 ? -2.861 4.422 17.402 1.00 94.56 84 LEU A N 1
ATOM 693 C CA . LEU A 1 84 ? -2.629 5.386 18.479 1.00 94.56 84 LEU A CA 1
ATOM 694 C C . LEU A 1 84 ? -3.894 6.126 18.940 1.00 94.56 84 LEU A C 1
ATOM 696 O O . LEU A 1 84 ? -3.857 6.774 19.999 1.00 94.56 84 LEU A O 1
ATOM 700 N N . SER A 1 85 ? -4.990 6.028 18.179 1.00 95.31 85 SER A N 1
ATOM 701 C CA . SER A 1 85 ? -6.265 6.702 18.446 1.00 95.31 85 SER A CA 1
ATOM 702 C C . SER A 1 85 ? -6.782 6.404 19.850 1.00 95.31 85 SER A C 1
ATOM 704 O O . SER A 1 85 ? -6.804 5.259 20.303 1.00 95.31 85 SER A O 1
ATOM 706 N N . LYS A 1 86 ? -7.219 7.453 20.555 1.00 93.06 86 LYS A N 1
ATOM 707 C CA . LYS A 1 86 ? -7.780 7.324 21.913 1.00 93.06 86 LYS A CA 1
ATOM 708 C C . LYS A 1 86 ? -9.302 7.323 21.903 1.00 93.06 86 LYS A C 1
ATOM 710 O O . LYS A 1 86 ? -9.920 6.804 22.829 1.00 93.06 86 LYS A O 1
ATOM 715 N N . ARG A 1 87 ? -9.904 7.932 20.879 1.00 95.31 87 ARG A N 1
ATOM 716 C CA . ARG A 1 87 ? -11.356 8.002 20.713 1.00 95.31 87 ARG A CA 1
ATOM 717 C C . ARG A 1 87 ? -11.796 7.004 19.654 1.00 95.31 87 ARG A C 1
ATOM 719 O O . ARG A 1 87 ? -11.196 6.928 18.586 1.00 95.31 87 ARG A O 1
ATOM 726 N N . ASP A 1 88 ? -12.903 6.319 19.914 1.00 94.69 88 ASP A N 1
ATOM 727 C CA . ASP A 1 88 ? -13.517 5.407 18.942 1.00 94.69 88 ASP A CA 1
ATOM 728 C C . ASP A 1 88 ? -13.805 6.111 17.605 1.00 94.69 88 ASP A C 1
ATOM 730 O O . ASP A 1 88 ? -13.486 5.611 16.531 1.00 94.69 88 ASP A O 1
ATOM 734 N N . TYR A 1 89 ? -14.300 7.349 17.668 1.00 94.94 89 TYR A N 1
ATOM 735 C CA . TYR A 1 89 ? -14.574 8.133 16.468 1.00 94.94 89 TYR A CA 1
ATOM 736 C C . TYR A 1 89 ? -13.312 8.489 15.659 1.00 94.94 89 TYR A C 1
ATOM 738 O O . TYR A 1 89 ? -13.372 8.540 14.432 1.00 94.94 89 TYR A O 1
ATOM 746 N N . GLU A 1 90 ? -12.165 8.715 16.315 1.00 96.38 90 GLU A N 1
ATOM 747 C CA . GLU A 1 90 ? -10.880 8.936 15.626 1.00 96.38 90 GLU A CA 1
ATOM 748 C C . GLU A 1 90 ? -10.452 7.669 14.888 1.00 96.38 90 GLU A C 1
ATOM 750 O O . GLU A 1 90 ? -10.138 7.719 13.701 1.00 96.38 90 GLU A O 1
ATOM 755 N N . LYS A 1 91 ? -10.545 6.518 15.558 1.00 97.19 91 LYS A N 1
ATOM 756 C CA . LYS A 1 91 ? -10.245 5.215 14.964 1.00 97.19 91 LYS A CA 1
ATOM 757 C C . LYS A 1 91 ? -11.112 4.949 13.730 1.00 97.19 91 LYS A C 1
ATOM 759 O O . LYS A 1 91 ? -10.593 4.621 12.664 1.00 97.19 91 LYS A O 1
ATOM 764 N N . LYS A 1 92 ? -12.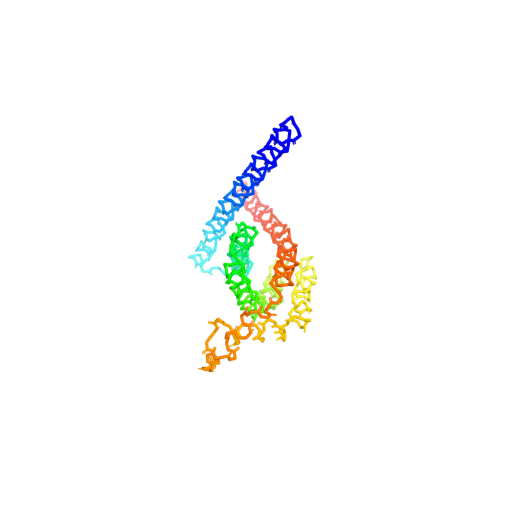418 5.209 13.839 1.00 97.00 92 LYS A N 1
ATOM 765 C CA . LYS A 1 92 ? -13.378 5.135 12.726 1.00 97.00 92 LYS A CA 1
ATOM 766 C C . LYS A 1 92 ? -13.084 6.146 11.622 1.00 97.00 92 LYS A C 1
ATOM 768 O O . LYS A 1 92 ? -13.310 5.863 10.450 1.00 97.00 92 LYS A O 1
ATOM 773 N N . LEU A 1 93 ? -12.599 7.346 11.944 1.00 96.69 93 LEU A N 1
ATOM 774 C CA . LEU A 1 93 ? -12.156 8.313 10.935 1.00 96.69 93 LEU A CA 1
ATOM 775 C C . LEU A 1 93 ? -10.978 7.767 10.127 1.00 96.69 93 LEU A C 1
ATOM 777 O O . LEU A 1 93 ? -11.070 7.727 8.902 1.00 96.69 93 LEU A O 1
ATOM 781 N N . PHE A 1 94 ? -9.925 7.289 10.788 1.00 98.00 94 PHE A N 1
ATOM 782 C CA . PHE A 1 94 ? -8.765 6.736 10.087 1.00 98.00 94 PHE A CA 1
ATOM 783 C C . PHE A 1 94 ? -9.105 5.464 9.308 1.00 98.00 94 PHE A C 1
ATOM 785 O O . PHE A 1 94 ? -8.626 5.311 8.189 1.00 98.00 94 PHE A O 1
ATOM 792 N N . ALA A 1 95 ? -10.001 4.611 9.815 1.00 97.75 95 ALA A N 1
ATOM 793 C CA . ALA A 1 95 ? -10.511 3.461 9.066 1.00 97.75 95 ALA A CA 1
ATOM 794 C C . ALA A 1 95 ? -11.192 3.882 7.751 1.00 97.75 95 ALA A C 1
ATOM 796 O O . ALA A 1 95 ? -10.925 3.319 6.694 1.00 97.75 95 ALA A O 1
ATOM 797 N N . ARG A 1 96 ? -12.034 4.920 7.776 1.00 96.81 96 ARG A N 1
ATOM 798 C CA . ARG A 1 96 ? -12.698 5.427 6.561 1.00 96.81 96 ARG A CA 1
ATOM 799 C C . ARG A 1 96 ? -11.711 5.991 5.545 1.00 96.81 96 ARG A C 1
ATOM 801 O O . ARG A 1 96 ? -11.881 5.766 4.348 1.00 96.81 96 ARG A O 1
ATOM 808 N N . ILE A 1 97 ? -10.691 6.706 6.022 1.00 97.88 97 ILE A N 1
ATOM 809 C CA . ILE A 1 97 ? -9.629 7.230 5.159 1.00 97.88 97 ILE A CA 1
ATOM 810 C C . ILE A 1 97 ? -8.821 6.066 4.569 1.00 97.88 97 ILE A C 1
ATOM 812 O O . ILE A 1 97 ? -8.616 6.046 3.364 1.00 97.88 97 ILE A O 1
ATOM 816 N N . LEU A 1 98 ? -8.471 5.045 5.362 1.00 98.12 98 LEU A N 1
ATOM 817 C CA . LEU A 1 98 ? -7.821 3.827 4.862 1.00 98.12 98 LEU A CA 1
ATOM 818 C C . LEU A 1 98 ? -8.645 3.150 3.764 1.00 98.12 98 LEU A C 1
ATOM 820 O O . LEU A 1 98 ? -8.105 2.851 2.705 1.00 98.12 98 LEU A O 1
ATOM 824 N N . ALA A 1 99 ? -9.948 2.944 3.975 1.00 97.69 99 ALA A N 1
ATOM 825 C CA . ALA A 1 99 ? -10.810 2.324 2.970 1.00 97.69 99 ALA A CA 1
ATOM 826 C C . ALA A 1 99 ? -10.817 3.107 1.645 1.00 97.69 99 ALA A C 1
ATOM 828 O O . ALA A 1 99 ? -10.759 2.497 0.576 1.00 97.69 99 ALA A O 1
ATOM 829 N N . LEU A 1 100 ? -10.853 4.444 1.717 1.00 97.38 100 LEU A N 1
ATOM 830 C CA . LEU A 1 100 ? -10.738 5.331 0.558 1.00 97.38 100 LEU A CA 1
ATOM 831 C C . LEU A 1 100 ? -9.378 5.172 -0.140 1.00 97.38 100 LEU A C 1
ATOM 833 O O . LEU A 1 100 ? -9.346 4.868 -1.330 1.00 97.38 100 LEU A O 1
ATOM 837 N N . THR A 1 101 ? -8.278 5.314 0.600 1.00 98.12 101 THR A N 1
ATOM 838 C CA . THR A 1 101 ? -6.910 5.205 0.072 1.00 98.12 101 THR A CA 1
ATOM 839 C C . THR A 1 101 ? -6.671 3.852 -0.600 1.00 98.12 101 THR A C 1
ATOM 841 O O . THR A 1 101 ? -6.125 3.791 -1.700 1.00 98.12 101 THR A O 1
ATOM 844 N N . ILE A 1 102 ? -7.130 2.760 0.020 1.00 98.25 102 ILE A N 1
ATOM 845 C CA . ILE A 1 102 ? -6.998 1.399 -0.511 1.00 98.25 102 ILE A CA 1
ATOM 846 C C . ILE A 1 102 ? -7.737 1.260 -1.846 1.00 98.25 102 ILE A C 1
ATOM 848 O O . ILE A 1 102 ? -7.160 0.757 -2.810 1.00 98.25 102 ILE A O 1
ATOM 852 N N . ILE A 1 103 ? -9.010 1.668 -1.923 1.00 97.12 103 ILE A N 1
ATOM 853 C CA . ILE A 1 103 ? -9.792 1.443 -3.146 1.00 97.12 103 ILE A CA 1
ATOM 854 C C . ILE A 1 103 ? -9.319 2.315 -4.309 1.00 97.12 103 ILE A C 1
ATOM 856 O O . ILE A 1 103 ? -9.299 1.834 -5.439 1.00 97.12 103 ILE A O 1
ATOM 860 N N . GLU A 1 104 ? -8.901 3.554 -4.041 1.00 96.38 104 GLU A N 1
ATOM 861 C CA . GLU A 1 104 ? -8.340 4.440 -5.068 1.00 96.38 104 GLU A CA 1
ATOM 862 C C . GLU A 1 104 ? -7.016 3.889 -5.602 1.00 96.38 104 GLU A C 1
ATOM 864 O O . GLU A 1 104 ? -6.846 3.760 -6.813 1.00 96.38 104 GLU A O 1
ATOM 869 N N . PHE A 1 105 ? -6.133 3.421 -4.717 1.00 97.81 105 PHE A N 1
ATOM 870 C CA . PHE A 1 105 ? -4.903 2.744 -5.125 1.00 97.81 105 PHE A CA 1
ATOM 871 C C . PHE A 1 105 ? -5.171 1.501 -5.993 1.00 97.81 105 PHE A C 1
ATOM 873 O O . PHE A 1 105 ? -4.545 1.303 -7.038 1.00 97.81 105 PHE A O 1
ATOM 880 N N . LEU A 1 106 ? -6.121 0.650 -5.589 1.00 96.88 106 LEU A N 1
ATOM 881 C CA . LEU A 1 106 ? -6.470 -0.568 -6.329 1.00 96.88 106 LEU A CA 1
ATOM 882 C C . LEU A 1 106 ? -7.141 -0.281 -7.683 1.00 96.88 106 LEU A C 1
ATOM 884 O O . LEU A 1 106 ? -7.099 -1.131 -8.584 1.00 96.88 106 LEU A O 1
ATOM 888 N N . ASP A 1 107 ? -7.770 0.884 -7.845 1.00 95.06 107 ASP A N 1
ATOM 889 C CA . ASP A 1 107 ? -8.338 1.320 -9.121 1.00 95.06 107 ASP A CA 1
ATOM 890 C C . ASP A 1 107 ? -7.249 1.588 -10.172 1.00 95.06 107 ASP A C 1
ATOM 892 O O . ASP A 1 107 ? -7.420 1.174 -11.325 1.00 95.06 107 ASP A O 1
ATOM 896 N N . ASP A 1 108 ? -6.085 2.093 -9.758 1.00 94.56 108 ASP A N 1
ATOM 897 C CA . ASP A 1 108 ? -5.033 2.533 -10.681 1.00 94.56 108 ASP A CA 1
ATOM 898 C C . ASP A 1 108 ? -3.810 1.602 -10.764 1.00 94.56 108 ASP A C 1
ATOM 900 O O . ASP A 1 108 ? -3.095 1.605 -11.770 1.00 94.56 108 ASP A O 1
ATOM 904 N N . ILE A 1 109 ? -3.539 0.764 -9.755 1.00 94.25 109 ILE A N 1
ATOM 905 C CA . ILE A 1 109 ? -2.257 0.038 -9.692 1.00 94.25 109 ILE A CA 1
ATOM 906 C C . ILE A 1 109 ? -2.082 -1.046 -10.770 1.00 94.25 109 ILE A C 1
ATOM 908 O O . ILE A 1 109 ? -0.984 -1.278 -11.288 1.00 94.25 109 ILE A O 1
ATOM 912 N N . ASN A 1 110 ? -3.168 -1.731 -11.136 1.00 89.19 110 ASN A N 1
ATOM 913 C CA . ASN A 1 110 ? -3.121 -2.862 -12.064 1.00 89.19 110 ASN A CA 1
ATOM 914 C C . ASN A 1 110 ? -2.618 -2.505 -13.474 1.00 89.19 110 ASN A C 1
ATOM 916 O O . ASN A 1 110 ? -1.763 -3.240 -13.981 1.00 89.19 110 ASN A O 1
ATOM 920 N N . PRO A 1 111 ? -3.088 -1.432 -14.142 1.00 88.94 111 PRO A N 1
ATOM 921 C CA . PRO A 1 111 ? -2.521 -1.035 -15.431 1.00 88.94 111 PRO A CA 1
ATOM 922 C C . PRO A 1 111 ? -1.035 -0.653 -15.330 1.00 88.94 111 PRO A C 1
ATOM 924 O O . PRO A 1 111 ? -0.260 -1.093 -16.187 1.00 88.94 111 PRO A O 1
ATOM 927 N N . LEU A 1 112 ? -0.632 0.048 -14.260 1.00 90.50 112 LEU A N 1
ATOM 928 C CA . LEU A 1 112 ? 0.747 0.513 -14.053 1.00 90.50 112 LEU A CA 1
ATOM 929 C C . LEU A 1 112 ? 1.756 -0.647 -13.996 1.00 90.50 112 LEU A C 1
ATOM 931 O O . LEU A 1 112 ? 2.765 -0.639 -14.706 1.00 90.50 112 LEU A O 1
ATOM 935 N N . ILE A 1 113 ? 1.473 -1.675 -13.190 1.00 90.19 113 ILE A N 1
ATOM 936 C CA . ILE A 1 113 ? 2.371 -2.832 -13.024 1.00 90.19 113 ILE A CA 1
ATOM 937 C C . ILE A 1 113 ? 2.142 -3.880 -14.121 1.00 90.19 113 ILE A C 1
ATOM 939 O O . ILE A 1 113 ? 3.078 -4.431 -14.705 1.00 90.19 113 ILE A O 1
ATOM 943 N N . GLY A 1 114 ? 0.885 -4.213 -14.400 1.00 87.25 114 GLY A N 1
ATOM 944 C CA . GLY A 1 114 ? 0.545 -5.362 -15.231 1.00 87.25 114 GLY A CA 1
ATOM 945 C C . GLY A 1 114 ? 0.856 -5.134 -16.703 1.00 87.25 114 GLY A C 1
ATOM 946 O O . GLY A 1 114 ? 1.589 -5.913 -17.318 1.00 87.25 114 GLY A O 1
ATOM 947 N N . ARG A 1 115 ? 0.289 -4.078 -17.290 1.00 89.69 115 ARG A N 1
ATOM 948 C CA . ARG A 1 115 ? 0.386 -3.820 -18.731 1.00 89.69 115 ARG A CA 1
ATOM 949 C C . ARG A 1 115 ? 1.672 -3.080 -19.069 1.00 89.69 115 ARG A C 1
ATOM 951 O O . ARG A 1 115 ? 2.454 -3.572 -19.888 1.00 89.69 115 ARG A O 1
ATOM 958 N N . ASP A 1 116 ? 1.882 -1.942 -18.421 1.00 90.88 116 ASP A N 1
ATOM 959 C CA . ASP A 1 116 ? 2.870 -0.959 -18.859 1.00 90.88 116 ASP A CA 1
ATOM 960 C C . ASP A 1 116 ? 4.286 -1.405 -18.500 1.00 90.88 116 ASP A C 1
ATOM 962 O O . ASP A 1 116 ? 5.135 -1.545 -19.385 1.00 90.88 116 ASP A O 1
ATOM 966 N N . LEU A 1 117 ? 4.516 -1.774 -17.236 1.00 92.88 117 LEU A N 1
ATOM 967 C CA . LEU A 1 117 ? 5.812 -2.296 -16.803 1.00 92.88 117 LEU A CA 1
ATOM 968 C C . LEU A 1 117 ? 6.180 -3.606 -17.518 1.00 92.88 117 LEU A C 1
ATOM 970 O O . LEU A 1 117 ? 7.305 -3.761 -17.990 1.00 92.88 117 LEU A O 1
ATOM 974 N N . SER A 1 118 ? 5.238 -4.539 -17.691 1.00 92.56 118 SER A N 1
ATOM 975 C CA . SER A 1 118 ? 5.527 -5.779 -18.430 1.00 92.56 118 SER A CA 1
ATOM 976 C C . SER A 1 118 ? 5.898 -5.537 -19.894 1.00 92.56 118 SER A C 1
ATOM 978 O O . SER A 1 118 ? 6.696 -6.295 -20.447 1.00 92.56 118 SER A O 1
ATOM 980 N N . LYS A 1 119 ? 5.275 -4.550 -20.554 1.00 91.12 119 LYS A N 1
ATOM 981 C CA . LYS A 1 119 ? 5.621 -4.165 -21.929 1.00 91.12 119 LYS A CA 1
ATOM 982 C C . LYS A 1 119 ? 7.036 -3.596 -21.963 1.00 91.12 119 LYS A C 1
ATOM 984 O O . LYS A 1 119 ? 7.877 -4.129 -22.680 1.00 91.12 119 LYS A O 1
ATOM 989 N N . GLN A 1 120 ? 7.312 -2.629 -21.096 1.00 90.88 120 GLN A N 1
ATOM 990 C CA . GLN A 1 120 ? 8.620 -1.997 -20.986 1.00 90.88 120 GLN A CA 1
ATOM 991 C C . GLN A 1 120 ? 9.753 -3.006 -20.729 1.00 90.88 120 GLN A C 1
ATOM 993 O O . GLN A 1 120 ? 10.815 -2.914 -21.339 1.00 90.88 120 GLN A O 1
ATOM 998 N N . LEU A 1 121 ? 9.539 -4.002 -19.862 1.00 92.00 121 LEU A N 1
ATOM 999 C CA . LEU A 1 121 ? 10.544 -5.035 -19.587 1.00 92.00 121 LEU A CA 1
ATOM 1000 C C . LEU A 1 121 ? 10.863 -5.908 -20.809 1.00 92.00 121 LEU A C 1
ATOM 1002 O O . LEU A 1 121 ? 12.014 -6.307 -20.973 1.00 92.00 121 LEU A O 1
ATOM 1006 N N . ARG A 1 122 ? 9.879 -6.192 -21.672 1.00 91.12 122 ARG A N 1
ATOM 1007 C CA . ARG A 1 122 ? 10.121 -6.908 -22.938 1.00 91.12 122 ARG A CA 1
ATOM 1008 C C . ARG A 1 122 ? 10.924 -6.053 -23.909 1.00 91.12 122 ARG A C 1
ATOM 1010 O O . ARG A 1 122 ? 11.910 -6.531 -24.459 1.00 91.12 122 ARG A O 1
ATOM 1017 N N . ASP A 1 123 ? 10.555 -4.784 -24.049 1.00 88.88 123 ASP A N 1
ATOM 1018 C CA . ASP A 1 123 ? 11.248 -3.846 -24.942 1.00 88.88 123 ASP A CA 1
ATOM 1019 C C . ASP A 1 123 ? 12.731 -3.682 -24.543 1.00 88.88 123 ASP A C 1
ATOM 1021 O O . ASP A 1 123 ? 13.605 -3.478 -25.386 1.00 88.88 123 ASP A O 1
ATOM 1025 N N . LEU A 1 124 ? 13.032 -3.858 -23.253 1.00 86.25 124 LEU A N 1
ATOM 1026 C CA . LEU A 1 124 ? 14.370 -3.752 -22.664 1.00 86.25 124 LEU A CA 1
ATOM 1027 C C . LEU A 1 124 ? 15.117 -5.090 -22.536 1.00 86.25 124 LEU A C 1
ATOM 1029 O O . LEU A 1 124 ? 16.183 -5.133 -21.913 1.00 86.25 124 LEU A O 1
ATOM 1033 N N . LYS A 1 125 ? 14.590 -6.176 -23.119 1.00 87.81 125 LYS A N 1
ATOM 1034 C CA . LYS A 1 125 ? 15.181 -7.528 -23.059 1.00 87.81 125 LYS A CA 1
ATOM 1035 C C . LYS A 1 125 ? 15.439 -8.007 -21.622 1.00 87.81 125 LYS A C 1
ATOM 1037 O O . LYS A 1 125 ? 16.503 -8.535 -21.288 1.00 87.81 125 LYS A O 1
ATOM 1042 N N . GLN A 1 126 ? 14.484 -7.725 -20.735 1.00 89.44 126 GLN A N 1
ATOM 1043 C CA . GLN A 1 126 ? 14.466 -8.133 -19.328 1.00 89.44 126 GLN A CA 1
ATOM 1044 C C . GLN A 1 126 ? 13.363 -9.176 -19.072 1.00 89.44 126 GLN A C 1
ATOM 1046 O O . GLN A 1 126 ? 12.646 -9.125 -18.068 1.00 89.44 126 GLN A O 1
ATOM 1051 N N . GLU A 1 127 ? 13.215 -10.149 -19.975 1.00 91.94 127 GLU A N 1
ATOM 1052 C CA . GLU A 1 127 ? 12.128 -11.138 -19.983 1.00 91.94 127 GLU A CA 1
ATOM 1053 C C . GLU A 1 127 ? 12.043 -11.943 -18.682 1.00 91.94 127 GLU A C 1
ATOM 1055 O O . GLU A 1 127 ? 10.944 -12.282 -18.238 1.00 91.94 127 GLU A O 1
ATOM 1060 N N . LYS A 1 128 ? 13.186 -12.170 -18.018 1.00 94.38 128 LYS A N 1
ATOM 1061 C CA . LYS A 1 128 ? 13.271 -12.865 -16.722 1.00 94.38 128 LYS A CA 1
ATOM 1062 C C . LYS A 1 128 ? 12.400 -12.240 -15.621 1.00 94.38 128 LYS A C 1
ATOM 1064 O O . LYS A 1 128 ? 12.048 -12.932 -14.673 1.00 94.38 128 LYS A O 1
ATOM 1069 N N . PHE A 1 129 ? 12.042 -10.957 -15.734 1.00 95.56 129 PHE A N 1
ATOM 1070 C CA . PHE A 1 129 ? 11.198 -10.257 -14.759 1.00 95.56 129 PHE A CA 1
ATOM 1071 C C . PHE A 1 129 ? 9.732 -10.121 -15.184 1.00 95.56 129 PHE A C 1
ATOM 1073 O O . PHE A 1 129 ? 8.890 -9.781 -14.356 1.00 95.56 129 PHE A O 1
ATOM 1080 N N . VAL A 1 130 ? 9.391 -10.421 -16.441 1.00 95.12 130 VAL A N 1
ATOM 1081 C CA . VAL A 1 130 ? 8.024 -10.249 -16.963 1.00 95.12 130 VAL A CA 1
ATOM 1082 C C . VAL A 1 130 ? 7.026 -11.157 -16.244 1.00 95.12 130 VAL A C 1
ATOM 1084 O O . VAL A 1 130 ? 5.928 -10.714 -15.911 1.00 95.12 130 VAL A O 1
ATOM 1087 N N . ILE A 1 131 ? 7.388 -12.422 -16.008 1.00 95.94 131 ILE A N 1
ATOM 1088 C CA . ILE A 1 131 ? 6.525 -13.367 -15.285 1.00 95.94 131 ILE A CA 1
ATOM 1089 C C . ILE A 1 131 ? 6.341 -12.917 -13.823 1.00 95.94 131 ILE A C 1
ATOM 1091 O O . ILE A 1 131 ? 5.188 -12.692 -13.454 1.00 95.94 131 ILE A O 1
ATOM 1095 N N . PRO A 1 132 ? 7.410 -12.654 -13.039 1.00 96.56 132 PRO A N 1
ATOM 1096 C CA . PRO A 1 132 ? 7.277 -12.129 -11.677 1.00 96.56 132 PRO A CA 1
ATOM 1097 C C . PRO A 1 132 ? 6.403 -10.872 -11.557 1.00 96.56 132 PRO A C 1
ATOM 1099 O O . PRO A 1 132 ? 5.544 -10.792 -10.683 1.00 96.56 132 PRO A O 1
ATOM 1102 N N . VAL A 1 133 ? 6.562 -9.895 -12.460 1.00 95.69 133 VAL A N 1
ATOM 1103 C CA . VAL A 1 133 ? 5.742 -8.668 -12.457 1.00 95.69 133 VAL A CA 1
ATOM 1104 C C . VAL A 1 133 ? 4.264 -8.983 -12.693 1.00 95.69 133 VAL A C 1
ATOM 1106 O O . VAL A 1 133 ? 3.390 -8.452 -12.004 1.00 95.69 133 VAL A O 1
ATOM 1109 N N . ARG A 1 134 ? 3.961 -9.876 -13.641 1.00 95.06 134 ARG A N 1
ATOM 1110 C CA . ARG A 1 134 ? 2.582 -10.306 -13.913 1.00 95.06 134 ARG A CA 1
ATOM 1111 C C . ARG A 1 134 ? 1.971 -11.067 -12.744 1.00 95.06 134 ARG A C 1
ATOM 1113 O O . ARG A 1 134 ? 0.776 -10.927 -12.510 1.00 95.06 134 ARG A O 1
ATOM 1120 N N . GLU A 1 135 ? 2.752 -11.870 -12.031 1.00 96.31 135 GLU A N 1
ATOM 1121 C CA . GLU A 1 135 ? 2.284 -12.577 -10.837 1.00 96.31 135 GLU A CA 1
ATOM 1122 C C . GLU A 1 135 ? 1.904 -11.599 -9.725 1.00 96.31 135 GLU A C 1
ATOM 1124 O O . GLU A 1 135 ? 0.817 -11.722 -9.164 1.00 96.31 135 GLU A O 1
ATOM 1129 N N . ILE A 1 136 ? 2.726 -10.576 -9.476 1.00 96.69 136 ILE A N 1
ATOM 1130 C CA . ILE A 1 136 ? 2.398 -9.518 -8.511 1.00 96.69 136 ILE A CA 1
ATOM 1131 C C . ILE A 1 136 ? 1.144 -8.747 -8.942 1.00 96.69 136 ILE A C 1
ATOM 1133 O O . ILE A 1 136 ? 0.227 -8.571 -8.143 1.00 96.69 136 ILE A O 1
ATOM 1137 N N . SER A 1 137 ? 1.038 -8.357 -10.217 1.00 95.81 137 SER A N 1
ATOM 1138 C CA . SER A 1 137 ? -0.172 -7.696 -10.731 1.00 95.81 137 SER A CA 1
ATOM 1139 C C . SER A 1 137 ? -1.425 -8.566 -10.564 1.00 95.81 137 SER A C 1
ATOM 1141 O O . SER A 1 137 ? -2.475 -8.060 -10.178 1.00 95.81 137 SER A O 1
ATOM 1143 N N . LYS A 1 138 ? -1.328 -9.886 -10.771 1.00 96.75 138 LYS A N 1
ATOM 1144 C CA . LYS A 1 138 ? -2.444 -10.807 -10.503 1.00 96.75 138 LYS A CA 1
ATOM 1145 C C . LYS A 1 138 ? -2.833 -10.838 -9.026 1.00 96.75 138 LYS A C 1
ATOM 1147 O O . LYS A 1 138 ? -4.022 -10.937 -8.741 1.00 96.75 138 LYS A O 1
ATOM 1152 N N . LYS A 1 139 ? -1.871 -10.749 -8.099 1.00 97.75 139 LYS A N 1
ATOM 1153 C CA . LYS A 1 139 ? -2.165 -10.670 -6.659 1.00 97.75 139 LYS A CA 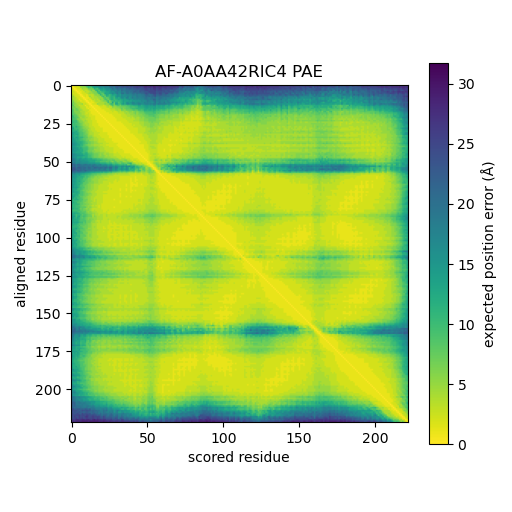1
ATOM 1154 C C . LYS A 1 139 ? -2.938 -9.396 -6.317 1.00 97.75 139 LYS A C 1
ATOM 1156 O O . LYS A 1 139 ? -3.957 -9.501 -5.647 1.00 97.75 139 LYS A O 1
ATOM 1161 N N . PHE A 1 140 ? -2.534 -8.236 -6.843 1.00 97.62 140 PHE A N 1
ATOM 1162 C CA . PHE A 1 140 ? -3.293 -6.987 -6.671 1.00 97.62 140 PHE A CA 1
ATOM 1163 C C . PHE A 1 140 ? -4.701 -7.070 -7.271 1.00 97.62 140 PHE A C 1
ATOM 1165 O O . PHE A 1 140 ? -5.668 -6.675 -6.628 1.00 97.62 140 PHE A O 1
ATOM 1172 N N . ALA A 1 141 ? -4.841 -7.613 -8.483 1.00 97.12 141 ALA A N 1
ATOM 1173 C CA . ALA A 1 141 ? -6.147 -7.797 -9.116 1.00 97.12 141 ALA A CA 1
ATOM 1174 C C . ALA A 1 141 ? -7.059 -8.735 -8.313 1.00 97.12 141 ALA A C 1
ATOM 1176 O O . ALA A 1 141 ? -8.228 -8.423 -8.107 1.00 97.12 141 ALA A O 1
ATOM 1177 N N . LYS A 1 142 ? -6.520 -9.858 -7.825 1.00 97.94 142 LYS A N 1
ATOM 1178 C CA . LYS A 1 142 ? -7.252 -10.784 -6.958 1.00 97.94 142 LYS A CA 1
ATOM 1179 C C . LYS A 1 142 ? -7.701 -10.086 -5.672 1.00 97.94 142 LYS A C 1
ATOM 1181 O O . LYS A 1 142 ? -8.887 -10.103 -5.368 1.00 97.94 142 LYS A O 1
ATOM 1186 N N . TYR A 1 143 ? -6.773 -9.412 -4.997 1.00 98.25 143 TYR A N 1
ATOM 1187 C CA . TYR A 1 143 ? -7.043 -8.680 -3.764 1.00 98.25 143 TYR A CA 1
ATOM 1188 C C . TYR A 1 143 ? -8.128 -7.612 -3.947 1.00 98.25 143 TYR A C 1
ATOM 1190 O O . TYR A 1 143 ? -9.021 -7.476 -3.114 1.00 98.25 143 TYR A O 1
ATOM 1198 N N . LYS A 1 144 ? -8.098 -6.884 -5.070 1.00 97.56 144 LYS A N 1
ATOM 1199 C CA . LYS A 1 144 ? -9.163 -5.949 -5.440 1.00 97.56 144 LYS A CA 1
ATOM 1200 C C . LYS A 1 144 ? -10.505 -6.654 -5.576 1.00 97.56 144 LYS A C 1
ATOM 1202 O O . LYS A 1 144 ? -11.460 -6.228 -4.944 1.00 97.56 144 LYS A O 1
ATOM 1207 N N . ASN A 1 145 ? -10.580 -7.711 -6.379 1.00 97.75 145 ASN A N 1
ATOM 1208 C CA . ASN A 1 145 ? -11.843 -8.398 -6.654 1.00 97.75 145 ASN A CA 1
ATOM 1209 C C . ASN A 1 145 ? -12.488 -8.976 -5.386 1.00 97.75 145 ASN A C 1
ATOM 1211 O O . ASN A 1 145 ? -13.709 -9.014 -5.291 1.00 97.75 145 ASN A O 1
ATOM 1215 N N . GLU A 1 146 ? -11.678 -9.416 -4.421 1.00 98.06 146 GLU A N 1
ATOM 1216 C CA . GLU A 1 146 ? -12.158 -9.968 -3.149 1.00 98.06 146 GLU A CA 1
ATOM 1217 C C . GLU A 1 146 ? -12.720 -8.887 -2.211 1.00 98.06 146 GLU A C 1
ATOM 1219 O O . GLU A 1 146 ? -13.657 -9.159 -1.467 1.00 98.06 146 GLU A O 1
ATOM 1224 N N . ASN A 1 147 ? -12.195 -7.658 -2.273 1.00 97.81 147 ASN A N 1
ATOM 1225 C CA . ASN A 1 147 ? -12.446 -6.639 -1.247 1.00 97.81 147 ASN A CA 1
ATOM 1226 C C . ASN A 1 147 ? -13.141 -5.366 -1.760 1.00 97.81 147 ASN A C 1
ATOM 1228 O O . ASN A 1 147 ? -13.619 -4.557 -0.960 1.00 97.81 147 ASN A O 1
ATOM 1232 N N . GLU A 1 148 ? -13.213 -5.145 -3.078 1.00 97.19 148 GLU A N 1
ATOM 1233 C CA . GLU A 1 148 ? -13.659 -3.860 -3.627 1.00 97.19 148 GLU A CA 1
ATOM 1234 C C . GLU A 1 148 ? -15.099 -3.515 -3.258 1.00 97.19 148 GLU A C 1
ATOM 1236 O O . GLU A 1 148 ? -15.400 -2.345 -3.030 1.00 97.19 148 GLU A O 1
ATOM 1241 N N . GLN A 1 149 ? -15.985 -4.510 -3.166 1.00 96.88 149 GLN A N 1
ATOM 1242 C CA . GLN A 1 149 ? -17.382 -4.272 -2.819 1.00 96.88 149 GLN A CA 1
ATOM 1243 C C . GLN A 1 149 ? -17.480 -3.645 -1.427 1.00 96.88 149 GLN A C 1
ATOM 1245 O O . GLN A 1 149 ? -18.105 -2.595 -1.269 1.00 96.88 149 GLN A O 1
ATOM 1250 N N . TYR A 1 150 ? -16.820 -4.250 -0.439 1.00 96.38 150 TYR A N 1
ATOM 1251 C CA . TYR A 1 150 ? -16.815 -3.754 0.931 1.00 96.38 150 TYR A CA 1
ATOM 1252 C C . TYR A 1 150 ? -16.172 -2.364 1.025 1.00 96.38 150 TYR A C 1
ATOM 1254 O O . TYR A 1 150 ? -16.792 -1.421 1.524 1.00 96.38 150 TYR A O 1
ATOM 1262 N N . LEU A 1 151 ? -14.985 -2.190 0.439 1.00 96.81 151 LEU A N 1
ATOM 1263 C CA . LEU A 1 151 ? -14.270 -0.910 0.446 1.00 96.81 151 LEU A CA 1
ATOM 1264 C C . LEU A 1 151 ? -15.080 0.219 -0.214 1.00 96.81 151 LEU A C 1
ATOM 1266 O O . LEU A 1 151 ? -15.114 1.346 0.289 1.00 96.81 151 LEU A O 1
ATOM 1270 N N . ARG A 1 152 ? -15.780 -0.067 -1.321 1.00 95.44 152 ARG A N 1
ATOM 1271 C CA . ARG A 1 152 ? -16.651 0.913 -1.990 1.00 95.44 152 ARG A CA 1
ATOM 1272 C C . ARG A 1 152 ? -17.888 1.251 -1.163 1.00 95.44 152 ARG A C 1
ATOM 1274 O O . ARG A 1 152 ? -18.277 2.421 -1.158 1.00 95.44 152 ARG A O 1
ATOM 1281 N N . ILE A 1 153 ? -18.490 0.278 -0.473 1.00 93.50 153 ILE A N 1
ATOM 1282 C CA . ILE A 1 153 ? -19.615 0.520 0.447 1.00 93.50 153 ILE A CA 1
ATOM 1283 C C . ILE A 1 153 ? -19.175 1.481 1.550 1.00 93.50 153 ILE A C 1
ATOM 1285 O O . ILE A 1 153 ? -19.827 2.509 1.743 1.00 93.50 153 ILE A O 1
ATOM 1289 N N . VAL A 1 154 ? -18.044 1.203 2.203 1.00 93.69 154 VAL A N 1
ATOM 1290 C CA . VAL A 1 154 ? -17.488 2.075 3.245 1.00 93.69 154 VAL A CA 1
ATOM 1291 C C . VAL A 1 154 ? -17.212 3.469 2.685 1.00 93.69 154 VAL A C 1
ATOM 1293 O O . VAL A 1 154 ? -17.714 4.455 3.224 1.00 93.69 154 VAL A O 1
ATOM 1296 N N . ARG A 1 155 ? -16.481 3.577 1.568 1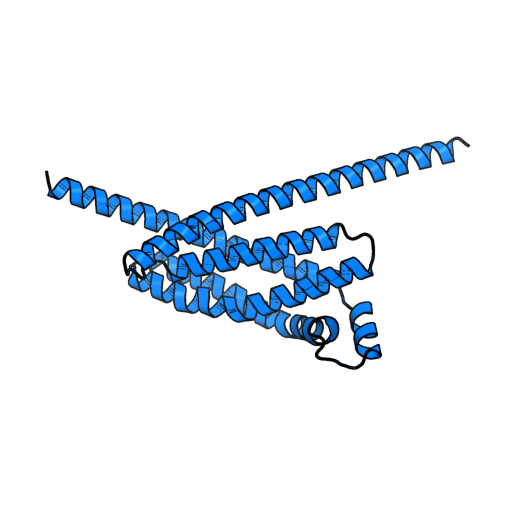.00 93.50 155 ARG A N 1
ATOM 1297 C CA . ARG A 1 155 ? -16.155 4.866 0.936 1.00 93.50 155 ARG A CA 1
ATOM 1298 C C . ARG A 1 155 ? -17.405 5.705 0.664 1.00 93.50 155 ARG A C 1
ATOM 1300 O O . ARG A 1 155 ? -17.467 6.872 1.060 1.00 93.50 155 ARG A O 1
ATOM 1307 N N . ASN A 1 156 ? -18.371 5.136 -0.058 1.00 91.56 156 ASN A N 1
ATOM 1308 C CA . ASN A 1 156 ? -19.524 5.877 -0.569 1.00 91.56 156 ASN A CA 1
ATOM 1309 C C . ASN A 1 156 ? -20.463 6.329 0.558 1.00 91.56 156 ASN A C 1
ATOM 1311 O O . ASN A 1 156 ? -21.009 7.429 0.476 1.00 91.56 156 ASN A O 1
ATOM 1315 N N . ASN A 1 157 ? -20.607 5.512 1.606 1.00 89.44 157 ASN A N 1
ATOM 1316 C CA . ASN A 1 157 ? -21.540 5.764 2.703 1.00 89.44 157 ASN A CA 1
ATOM 1317 C C . ASN A 1 157 ? -20.916 6.480 3.905 1.00 89.44 157 ASN A C 1
ATOM 1319 O O . ASN A 1 157 ? -21.607 6.667 4.900 1.00 89.44 157 ASN A O 1
ATOM 1323 N N . THR A 1 158 ? -19.634 6.869 3.853 1.00 87.12 158 THR A N 1
ATOM 1324 C CA . THR A 1 158 ? -18.985 7.492 5.020 1.00 87.12 158 THR A CA 1
ATOM 1325 C C . THR A 1 158 ? -18.132 8.729 4.742 1.00 87.12 158 THR A C 1
ATOM 1327 O O . THR A 1 158 ? -18.243 9.696 5.492 1.00 87.12 158 THR A O 1
ATOM 1330 N N . ILE A 1 159 ? -17.271 8.721 3.718 1.00 86.44 159 ILE A N 1
ATOM 1331 C CA . ILE A 1 159 ? -16.269 9.786 3.501 1.00 86.44 159 ILE A CA 1
ATOM 1332 C C . ILE A 1 159 ? -16.430 10.496 2.162 1.00 86.44 159 ILE A C 1
ATOM 1334 O O . ILE A 1 159 ? -16.197 11.694 2.065 1.00 86.44 159 ILE A O 1
ATOM 1338 N N . ALA A 1 160 ? -16.903 9.795 1.129 1.00 80.88 160 ALA A N 1
ATOM 1339 C CA . ALA A 1 160 ? -17.164 10.416 -0.165 1.00 80.88 160 ALA A CA 1
ATOM 1340 C C . ALA A 1 160 ? -18.442 11.276 -0.169 1.00 80.88 160 ALA A C 1
ATOM 1342 O O . ALA A 1 160 ? -18.796 11.802 -1.221 1.00 80.88 160 ALA A O 1
ATOM 1343 N N . HIS A 1 161 ? -19.151 11.361 0.969 1.00 75.38 161 HIS A N 1
ATOM 1344 C CA . HIS A 1 161 ? -20.401 12.105 1.167 1.00 75.38 161 HIS A CA 1
ATOM 1345 C C . HIS A 1 161 ? -21.421 11.925 0.028 1.00 75.38 161 HIS A C 1
ATOM 1347 O O . HIS A 1 161 ? -22.180 12.835 -0.291 1.00 75.38 161 HIS A O 1
ATOM 1353 N N . LYS A 1 162 ? -21.434 10.743 -0.608 1.00 78.56 162 LYS A N 1
ATOM 1354 C CA . LYS A 1 162 ? -22.375 10.436 -1.693 1.00 78.56 162 LYS A CA 1
ATOM 1355 C C . LYS A 1 162 ? -23.777 10.162 -1.167 1.00 78.56 162 LYS A C 1
ATOM 1357 O O . LYS A 1 162 ? -24.739 10.350 -1.902 1.00 78.56 162 LYS A O 1
ATOM 1362 N N . ASN A 1 163 ? -23.877 9.716 0.083 1.00 75.12 163 ASN A N 1
ATOM 1363 C CA . ASN A 1 163 ? -25.134 9.648 0.806 1.00 75.12 163 ASN A CA 1
ATOM 1364 C C . ASN A 1 163 ? -25.384 10.987 1.519 1.00 75.12 163 ASN A C 1
ATOM 1366 O O . ASN A 1 163 ? -24.564 11.421 2.330 1.00 75.12 163 ASN A O 1
ATOM 1370 N N . THR A 1 164 ? -26.494 11.643 1.183 1.00 79.69 164 THR A N 1
ATOM 1371 C CA . THR A 1 164 ? -26.921 12.914 1.785 1.00 79.69 164 THR A CA 1
ATOM 1372 C C . THR A 1 164 ? -27.817 12.726 3.009 1.00 79.69 164 THR A C 1
ATOM 1374 O O . THR A 1 164 ? -28.115 13.706 3.690 1.00 79.69 164 THR A O 1
ATOM 1377 N N . ASP A 1 165 ? -28.260 11.499 3.297 1.00 88.81 165 ASP A N 1
ATOM 1378 C CA . ASP A 1 165 ? -29.005 11.183 4.513 1.00 88.81 165 ASP A CA 1
ATOM 1379 C C . ASP A 1 165 ? -28.045 11.133 5.713 1.00 88.81 165 ASP A C 1
ATOM 1381 O O . ASP A 1 165 ? -27.182 10.259 5.840 1.00 88.81 165 ASP A O 1
ATOM 1385 N N . ALA A 1 166 ? -28.193 12.107 6.610 1.00 87.62 166 ALA A N 1
ATOM 1386 C CA . ALA A 1 166 ? -27.346 12.243 7.788 1.00 87.62 166 ALA A CA 1
ATOM 1387 C C . ALA A 1 166 ? -27.540 11.109 8.811 1.00 87.62 166 ALA A C 1
ATOM 1389 O O . ALA A 1 166 ? -26.587 10.770 9.519 1.00 87.62 166 ALA A O 1
ATOM 1390 N N . LEU A 1 167 ? -28.739 10.521 8.905 1.00 89.94 167 LEU A N 1
ATOM 1391 C CA . LEU A 1 167 ? -29.016 9.415 9.823 1.00 89.94 167 LEU A CA 1
ATOM 1392 C C . LEU A 1 167 ? -28.383 8.124 9.313 1.00 89.94 167 LEU A C 1
ATOM 1394 O O . LEU A 1 167 ? -27.750 7.408 10.092 1.00 89.94 167 LEU A O 1
ATOM 1398 N N . GLU A 1 168 ? -28.486 7.860 8.010 1.00 88.06 168 GLU A N 1
ATOM 1399 C CA . GLU A 1 168 ? -27.799 6.722 7.395 1.00 88.06 168 GLU A CA 1
ATOM 1400 C C . GLU A 1 168 ? -26.279 6.873 7.491 1.00 88.06 168 GLU A C 1
ATOM 1402 O O . GLU A 1 168 ? -25.596 5.933 7.899 1.00 88.06 168 GLU A O 1
ATOM 1407 N N . LEU A 1 169 ? -25.745 8.066 7.210 1.00 87.62 169 LEU A N 1
ATOM 1408 C CA . LEU A 1 169 ? -24.320 8.364 7.368 1.00 87.62 169 LEU A CA 1
ATOM 1409 C C . LEU A 1 169 ? -23.846 8.113 8.807 1.00 87.62 169 LEU A C 1
ATOM 1411 O O . LEU A 1 169 ? -22.821 7.464 9.026 1.00 87.62 169 LEU A O 1
ATOM 1415 N N . HIS A 1 170 ? -24.594 8.604 9.800 1.00 90.31 170 HIS A N 1
ATOM 1416 C CA . HIS A 1 170 ? -24.269 8.394 11.209 1.00 90.31 170 HIS A CA 1
ATOM 1417 C C . HIS A 1 170 ? -24.287 6.908 11.581 1.00 90.31 170 HIS A C 1
ATOM 1419 O O . HIS A 1 170 ? -23.362 6.427 12.241 1.00 90.31 170 HIS A O 1
ATOM 1425 N N . LYS A 1 171 ? -25.302 6.171 11.115 1.00 91.50 171 LYS A N 1
ATOM 1426 C CA . LYS A 1 171 ? -25.414 4.725 11.315 1.00 91.50 171 LYS A CA 1
ATOM 1427 C C . LYS A 1 171 ? -24.207 3.988 10.731 1.00 91.50 171 LYS A C 1
ATOM 1429 O O . LYS A 1 171 ? -23.530 3.273 11.464 1.00 91.50 171 LYS A O 1
ATOM 1434 N N . PHE A 1 172 ? -23.875 4.232 9.462 1.00 91.50 172 PHE A N 1
ATOM 1435 C CA . PHE A 1 172 ? -22.733 3.596 8.799 1.00 91.50 172 PHE A CA 1
ATOM 1436 C C . PHE A 1 172 ? -21.404 3.890 9.498 1.00 91.50 172 PHE A C 1
ATOM 1438 O O . PHE A 1 172 ? -20.583 2.990 9.656 1.00 91.50 172 PHE A O 1
ATOM 1445 N N . ILE A 1 173 ? -21.180 5.131 9.941 1.00 92.81 173 ILE A N 1
ATOM 1446 C CA . ILE A 1 173 ? -19.959 5.481 10.682 1.00 92.81 173 ILE A CA 1
ATOM 1447 C C . ILE A 1 173 ? -19.887 4.718 12.008 1.00 92.81 173 ILE A C 1
ATOM 1449 O O . ILE A 1 173 ? -18.802 4.315 12.418 1.00 92.81 173 ILE A O 1
ATOM 1453 N N . ASN A 1 174 ? -21.012 4.520 12.693 1.00 92.88 174 ASN A N 1
ATOM 1454 C CA . ASN A 1 174 ? -21.016 3.823 13.975 1.00 92.88 174 ASN A CA 1
ATOM 1455 C C . ASN A 1 174 ? -20.842 2.308 13.843 1.00 92.88 174 ASN A C 1
ATOM 1457 O O . ASN A 1 174 ? -20.239 1.713 14.736 1.00 92.88 174 ASN A O 1
ATOM 1461 N N . GLU A 1 175 ? -21.339 1.724 12.754 1.00 93.38 175 GLU A N 1
ATOM 1462 C CA . GLU A 1 175 ? -21.344 0.278 12.484 1.00 93.38 175 GLU A CA 1
ATOM 1463 C C . GLU A 1 175 ? -20.131 -0.199 11.663 1.00 93.38 175 GLU A C 1
ATOM 1465 O O . GLU A 1 175 ? -20.018 -1.381 11.362 1.00 93.38 175 GLU A O 1
ATOM 1470 N N . ILE A 1 176 ? -19.215 0.696 11.280 1.00 94.38 176 ILE A N 1
ATOM 1471 C CA . ILE A 1 176 ? -18.031 0.330 10.494 1.00 94.38 176 ILE A CA 1
ATOM 1472 C C . ILE A 1 176 ? -17.086 -0.604 11.270 1.00 94.38 176 ILE A C 1
ATOM 1474 O O . ILE A 1 176 ? -16.574 -0.257 12.342 1.00 94.38 176 ILE A O 1
ATOM 1478 N N . GLU A 1 177 ? -16.764 -1.747 10.664 1.00 95.50 177 GLU A N 1
ATOM 1479 C CA . GLU A 1 177 ? -15.793 -2.712 11.185 1.00 95.50 177 GLU A CA 1
ATOM 1480 C C . GLU A 1 177 ? -14.364 -2.197 10.962 1.00 95.50 177 GLU A C 1
ATOM 1482 O O . GLU A 1 177 ? -13.657 -2.525 10.008 1.00 95.50 177 GLU A O 1
ATOM 1487 N N . SER A 1 178 ? -13.949 -1.307 11.862 1.00 96.62 178 SER A N 1
ATOM 1488 C CA . SER A 1 178 ? -12.695 -0.553 11.769 1.00 96.62 178 SER A CA 1
ATOM 1489 C C . SER A 1 178 ? -11.455 -1.459 11.751 1.00 96.62 178 SER A C 1
ATOM 1491 O O . SER A 1 178 ? -10.494 -1.169 11.041 1.00 96.62 178 SER A O 1
ATOM 1493 N N . GLU A 1 179 ? -11.485 -2.565 12.500 1.00 97.31 179 GLU A N 1
ATOM 1494 C CA . GLU A 1 179 ? -10.399 -3.557 12.534 1.00 97.31 179 GLU A CA 1
ATOM 1495 C C . GLU A 1 179 ? -10.271 -4.335 11.226 1.00 97.31 179 GLU A C 1
ATOM 1497 O O . GLU A 1 179 ? -9.163 -4.637 10.789 1.00 97.31 179 GLU A O 1
ATOM 1502 N N . GLU A 1 180 ? -11.389 -4.632 10.565 1.00 97.62 180 GLU A N 1
ATOM 1503 C CA . GLU A 1 180 ? -11.373 -5.304 9.268 1.00 97.62 180 GLU A CA 1
ATOM 1504 C C . GLU A 1 180 ? -10.650 -4.439 8.232 1.00 97.62 180 GLU A C 1
ATOM 1506 O O . GLU A 1 180 ? -9.750 -4.913 7.544 1.00 97.62 180 GLU A O 1
ATOM 1511 N N . ILE A 1 181 ? -10.953 -3.139 8.187 1.00 98.06 181 ILE A N 1
ATOM 1512 C CA . ILE A 1 181 ? -10.291 -2.209 7.262 1.00 98.06 181 ILE A CA 1
ATOM 1513 C C . ILE A 1 181 ? -8.801 -2.058 7.582 1.00 98.06 181 ILE A C 1
ATOM 1515 O O . ILE A 1 181 ? -7.974 -2.006 6.670 1.00 98.06 181 ILE A O 1
ATOM 1519 N N . TYR A 1 182 ? -8.443 -2.007 8.866 1.00 98.25 182 TYR A N 1
ATOM 1520 C CA . TYR A 1 182 ? -7.043 -2.015 9.279 1.00 98.25 182 TYR A CA 1
ATOM 1521 C C . TYR A 1 182 ? -6.323 -3.279 8.784 1.00 98.25 182 TYR A C 1
ATOM 1523 O O . TYR A 1 182 ? -5.255 -3.178 8.179 1.00 98.25 182 TYR A O 1
ATOM 1531 N N . ASN A 1 183 ? -6.925 -4.458 8.952 1.00 98.19 183 ASN A N 1
ATOM 1532 C CA . ASN A 1 183 ? -6.351 -5.713 8.468 1.00 98.19 183 ASN A CA 1
ATOM 1533 C C . ASN A 1 183 ? -6.180 -5.715 6.943 1.00 98.19 183 ASN A C 1
ATOM 1535 O O . ASN A 1 183 ? -5.112 -6.092 6.458 1.00 98.19 183 ASN A O 1
ATOM 1539 N N . LEU A 1 184 ? -7.160 -5.192 6.198 1.00 98.44 184 LEU A N 1
ATOM 1540 C CA . LEU A 1 184 ? -7.043 -4.999 4.751 1.00 98.44 184 LEU A CA 1
ATOM 1541 C C . LEU A 1 184 ? -5.868 -4.070 4.388 1.00 98.44 184 LEU A C 1
ATOM 1543 O O . LEU A 1 184 ? -5.122 -4.325 3.440 1.00 98.44 184 LEU A O 1
ATOM 1547 N N . ALA A 1 185 ? -5.642 -2.996 5.145 1.00 98.19 185 ALA A N 1
ATOM 1548 C CA . ALA A 1 185 ? -4.491 -2.123 4.914 1.00 98.19 185 ALA A CA 1
ATOM 1549 C C . ALA A 1 185 ? -3.159 -2.878 5.090 1.00 98.19 185 ALA A C 1
ATOM 1551 O O . ALA A 1 185 ? -2.260 -2.776 4.251 1.00 98.19 185 ALA A O 1
ATOM 1552 N N . ILE A 1 186 ? -3.046 -3.681 6.154 1.00 97.75 186 ILE A N 1
ATOM 1553 C CA . ILE A 1 186 ? -1.844 -4.474 6.447 1.00 97.75 186 ILE A CA 1
ATOM 1554 C C . ILE A 1 186 ? -1.609 -5.566 5.396 1.00 97.75 186 ILE A C 1
ATOM 1556 O O . ILE A 1 186 ? -0.467 -5.795 4.990 1.00 97.75 186 ILE A O 1
ATOM 1560 N N . GLU A 1 187 ? -2.658 -6.244 4.933 1.00 97.94 187 GLU A N 1
ATOM 1561 C CA . GLU A 1 187 ? -2.553 -7.251 3.873 1.00 97.94 187 GLU A CA 1
ATOM 1562 C C . GLU A 1 187 ? -2.098 -6.645 2.547 1.00 97.94 187 GLU A C 1
ATOM 1564 O O . GLU A 1 187 ? -1.178 -7.170 1.910 1.00 97.94 187 GLU A O 1
ATOM 1569 N N . LEU A 1 188 ? -2.659 -5.496 2.170 1.00 97.81 188 LEU A N 1
ATOM 1570 C CA . LEU A 1 188 ? -2.240 -4.795 0.963 1.00 97.81 188 LEU A CA 1
ATOM 1571 C C . LEU A 1 188 ? -0.787 -4.303 1.059 1.00 97.81 188 LEU A C 1
ATOM 1573 O O . LEU A 1 188 ? -0.035 -4.426 0.090 1.00 97.81 188 LEU A O 1
ATOM 1577 N N . LYS A 1 189 ? -0.348 -3.851 2.241 1.00 96.25 189 LYS A N 1
ATOM 1578 C CA . LYS A 1 189 ? 1.049 -3.457 2.494 1.00 96.25 189 LYS A CA 1
ATOM 1579 C C . LYS A 1 189 ? 2.043 -4.620 2.337 1.00 96.25 189 LYS A C 1
ATOM 1581 O O . LYS A 1 189 ? 3.208 -4.432 1.978 1.00 96.25 189 LYS A O 1
ATOM 1586 N N . LYS A 1 190 ? 1.608 -5.865 2.563 1.00 96.81 190 LYS A N 1
ATOM 1587 C CA . LYS A 1 190 ? 2.442 -7.043 2.254 1.00 96.81 190 LYS A CA 1
ATOM 1588 C C . LYS A 1 190 ? 2.641 -7.188 0.744 1.00 96.81 190 LYS A C 1
ATOM 1590 O O . LYS A 1 190 ? 3.761 -7.459 0.312 1.00 96.81 190 LYS A O 1
ATOM 1595 N N . LEU A 1 191 ? 1.596 -6.956 -0.057 1.00 96.94 191 LEU A N 1
ATOM 1596 C CA . LEU A 1 191 ? 1.687 -6.992 -1.522 1.00 96.94 191 LEU A CA 1
ATOM 1597 C C . LEU A 1 191 ? 2.569 -5.865 -2.079 1.00 96.94 191 LEU A C 1
ATOM 1599 O O . LEU A 1 191 ? 3.385 -6.123 -2.967 1.00 96.94 191 LEU A O 1
ATOM 1603 N N . SER A 1 192 ? 2.466 -4.644 -1.543 1.00 96.00 192 SER A N 1
ATOM 1604 C CA . SER A 1 192 ? 3.365 -3.544 -1.930 1.00 96.00 192 SER A CA 1
ATOM 1605 C C . SER A 1 192 ? 4.822 -3.856 -1.581 1.00 96.00 192 SER A C 1
ATOM 1607 O O . SER A 1 192 ? 5.706 -3.697 -2.421 1.00 96.00 192 SER A O 1
ATOM 1609 N N . THR A 1 193 ? 5.078 -4.446 -0.410 1.00 95.62 193 THR A N 1
ATOM 1610 C CA . THR A 1 193 ? 6.421 -4.901 -0.013 1.00 95.62 193 THR A CA 1
ATOM 1611 C C . THR A 1 193 ? 6.989 -5.951 -0.975 1.00 95.62 193 THR A C 1
ATOM 1613 O O . THR A 1 193 ? 8.181 -5.925 -1.298 1.00 95.62 193 THR A O 1
ATOM 1616 N N . GLU A 1 194 ? 6.167 -6.895 -1.448 1.00 96.81 194 GLU A N 1
ATOM 1617 C CA . GLU A 1 194 ? 6.589 -7.855 -2.474 1.00 96.81 194 GLU A CA 1
ATOM 1618 C C . GLU A 1 194 ? 6.983 -7.155 -3.780 1.00 96.81 194 GLU A C 1
ATOM 1620 O O . GLU A 1 194 ? 8.017 -7.493 -4.369 1.00 96.81 194 GLU A O 1
ATOM 1625 N N . PHE A 1 195 ? 6.194 -6.165 -4.211 1.00 96.19 195 PHE A N 1
ATOM 1626 C CA . PHE A 1 195 ? 6.519 -5.363 -5.385 1.00 96.19 195 PHE A CA 1
ATOM 1627 C C . PHE A 1 195 ? 7.824 -4.594 -5.199 1.00 96.19 195 PHE A C 1
ATOM 1629 O O . PHE A 1 195 ? 8.688 -4.687 -6.068 1.00 96.19 195 PHE A O 1
ATOM 1636 N N . ASN A 1 196 ? 8.010 -3.909 -4.069 1.00 94.25 196 ASN A N 1
ATOM 1637 C CA . ASN A 1 196 ? 9.219 -3.133 -3.783 1.00 94.25 196 ASN A CA 1
ATOM 1638 C C . ASN A 1 196 ? 10.470 -4.019 -3.847 1.00 94.25 196 ASN A C 1
ATOM 1640 O O . ASN A 1 196 ? 11.443 -3.697 -4.525 1.00 94.25 196 ASN A O 1
ATOM 1644 N N . LYS A 1 197 ? 10.419 -5.225 -3.267 1.00 95.44 197 LYS A N 1
ATOM 1645 C CA . LYS A 1 197 ? 11.522 -6.198 -3.380 1.00 95.44 197 LYS A CA 1
ATOM 1646 C C . LYS A 1 197 ? 11.815 -6.594 -4.829 1.00 95.44 197 LYS A C 1
ATOM 1648 O O . LYS A 1 197 ? 12.979 -6.797 -5.186 1.00 95.44 197 LYS A O 1
ATOM 1653 N N . LEU A 1 198 ? 10.786 -6.763 -5.661 1.00 96.00 198 LEU A N 1
ATOM 1654 C CA . LEU A 1 198 ? 10.966 -7.084 -7.076 1.00 96.00 198 LEU A CA 1
ATOM 1655 C C . LEU A 1 198 ? 11.510 -5.882 -7.860 1.00 96.00 198 LEU A C 1
ATOM 1657 O O . LEU A 1 198 ? 12.448 -6.052 -8.639 1.00 96.00 198 LEU A O 1
ATOM 1661 N N . SER A 1 199 ? 10.967 -4.685 -7.645 1.00 93.94 199 SER A N 1
ATOM 1662 C CA . SER A 1 199 ? 11.378 -3.466 -8.342 1.00 93.94 199 SER A CA 1
ATOM 1663 C C . SER A 1 199 ? 12.838 -3.128 -8.036 1.00 93.94 199 SER A C 1
ATOM 1665 O O . SER A 1 199 ? 13.606 -2.900 -8.970 1.00 93.94 199 SER A O 1
ATOM 1667 N N . THR A 1 200 ? 13.282 -3.257 -6.781 1.00 92.69 200 THR A N 1
ATOM 1668 C CA . THR A 1 200 ? 14.696 -3.123 -6.395 1.00 92.69 200 THR A CA 1
ATOM 1669 C C . THR A 1 200 ? 15.598 -4.096 -7.165 1.00 92.69 200 THR A C 1
ATOM 1671 O O . THR A 1 200 ? 16.627 -3.695 -7.711 1.00 92.69 200 THR A O 1
ATOM 1674 N N . LYS A 1 201 ? 15.210 -5.375 -7.291 1.00 94.56 201 LYS A N 1
ATOM 1675 C CA . LYS A 1 201 ? 15.975 -6.368 -8.077 1.00 94.56 201 LYS A CA 1
ATOM 1676 C C . LYS A 1 201 ? 16.057 -5.998 -9.558 1.00 94.56 201 LYS A C 1
ATOM 1678 O O . LYS A 1 201 ? 17.104 -6.188 -10.182 1.00 94.56 201 LYS A O 1
ATOM 1683 N N . ILE A 1 202 ? 14.961 -5.488 -10.119 1.00 93.12 202 ILE A N 1
ATOM 1684 C CA . ILE A 1 202 ? 14.915 -5.016 -11.505 1.00 93.12 202 ILE A CA 1
ATOM 1685 C C . ILE A 1 202 ? 15.883 -3.837 -11.673 1.00 93.12 202 ILE A C 1
ATOM 1687 O O . ILE A 1 202 ? 16.737 -3.886 -12.558 1.00 93.12 202 ILE A O 1
ATOM 1691 N N . ILE A 1 203 ? 15.818 -2.837 -10.786 1.00 89.62 203 ILE A N 1
ATOM 1692 C CA . ILE A 1 203 ? 16.694 -1.654 -10.791 1.00 89.62 203 ILE A CA 1
ATOM 1693 C C . ILE A 1 203 ? 18.172 -2.062 -10.738 1.00 89.62 203 ILE A C 1
ATOM 1695 O O . ILE A 1 203 ? 18.952 -1.626 -11.585 1.00 89.62 203 ILE A O 1
ATOM 1699 N N . TYR A 1 204 ? 18.569 -2.957 -9.828 1.00 89.62 204 TYR A N 1
ATOM 1700 C CA . TYR A 1 204 ? 19.959 -3.431 -9.767 1.00 89.62 204 TYR A CA 1
ATOM 1701 C C . TYR A 1 204 ? 20.402 -4.145 -11.050 1.00 89.62 204 TYR A C 1
ATOM 1703 O O . TYR A 1 204 ? 21.483 -3.868 -11.570 1.00 89.62 204 TYR A O 1
ATOM 1711 N N . SER A 1 205 ? 19.550 -5.007 -11.617 1.00 88.69 205 SER A N 1
ATOM 1712 C CA . SER A 1 205 ? 19.843 -5.686 -12.888 1.00 88.69 205 SER A CA 1
ATOM 1713 C C . SER A 1 205 ? 20.052 -4.693 -14.039 1.00 88.69 205 SER A C 1
ATOM 1715 O O . SER A 1 205 ? 20.888 -4.922 -14.916 1.00 88.69 205 SER A O 1
ATOM 1717 N N . ILE A 1 206 ? 19.307 -3.587 -14.038 1.00 83.31 206 ILE A N 1
ATOM 1718 C CA . ILE A 1 206 ? 19.434 -2.510 -15.024 1.00 83.31 206 ILE A CA 1
ATOM 1719 C C . ILE A 1 206 ? 20.745 -1.747 -14.826 1.00 83.31 206 ILE A C 1
ATOM 1721 O O . ILE A 1 206 ? 21.482 -1.538 -15.791 1.00 83.31 206 ILE A O 1
ATOM 1725 N N . ILE A 1 207 ? 21.075 -1.379 -13.586 1.00 83.88 207 ILE A N 1
ATOM 1726 C CA . ILE A 1 207 ? 22.337 -0.706 -13.246 1.00 83.88 207 ILE A CA 1
ATOM 1727 C C . ILE A 1 207 ? 23.538 -1.539 -13.711 1.00 83.88 207 ILE A C 1
ATOM 1729 O O . ILE A 1 207 ? 24.447 -1.008 -14.356 1.00 83.88 207 ILE A O 1
ATOM 1733 N N . ASP A 1 208 ? 23.527 -2.847 -13.461 1.00 85.88 208 ASP A N 1
ATOM 1734 C CA . ASP A 1 208 ? 24.600 -3.747 -13.890 1.00 85.88 208 ASP A CA 1
ATOM 1735 C C . ASP A 1 208 ? 24.712 -3.847 -15.415 1.00 85.88 208 ASP A C 1
ATOM 173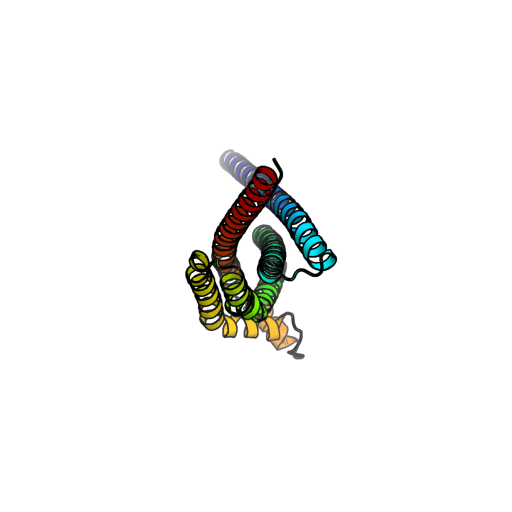7 O O . ASP A 1 208 ? 25.818 -3.862 -15.969 1.00 85.88 208 ASP A O 1
ATOM 1741 N N . PHE A 1 209 ? 23.575 -3.883 -16.114 1.00 81.00 209 PHE A N 1
ATOM 1742 C CA . PHE A 1 209 ? 23.542 -3.862 -17.574 1.00 81.00 209 PHE A CA 1
ATOM 1743 C C . PHE A 1 209 ? 24.142 -2.564 -18.140 1.00 81.00 209 PHE A C 1
ATOM 1745 O O . PHE A 1 209 ? 24.964 -2.607 -19.065 1.00 81.00 209 PHE A O 1
ATOM 1752 N N . MET A 1 210 ? 23.798 -1.413 -17.555 1.00 79.25 210 MET A N 1
ATOM 1753 C CA . MET A 1 210 ? 24.338 -0.112 -17.959 1.00 79.25 210 MET A CA 1
ATOM 1754 C C . MET A 1 210 ? 25.852 -0.027 -17.722 1.00 79.25 210 MET A C 1
ATOM 1756 O O . MET A 1 210 ? 26.595 0.334 -18.638 1.00 79.25 210 MET A O 1
ATOM 1760 N N . LYS A 1 211 ? 26.340 -0.451 -16.546 1.00 83.00 211 LYS A N 1
ATOM 1761 C CA . LYS A 1 211 ? 27.781 -0.480 -16.225 1.00 83.00 211 LYS A CA 1
ATOM 1762 C C . LYS A 1 211 ? 28.581 -1.329 -17.218 1.00 83.00 211 LYS A C 1
ATOM 1764 O O . LYS A 1 211 ? 29.616 -0.888 -17.720 1.00 83.00 211 LYS A O 1
ATOM 1769 N N . LYS A 1 212 ? 28.090 -2.529 -17.555 1.00 80.94 212 LYS A N 1
ATOM 1770 C CA . LYS A 1 212 ? 28.737 -3.416 -18.543 1.00 80.94 212 LYS A CA 1
ATOM 1771 C C . LYS A 1 212 ? 28.797 -2.781 -19.932 1.00 80.94 212 LYS A C 1
ATOM 1773 O O . LYS A 1 212 ? 29.820 -2.880 -20.608 1.00 80.94 212 LYS A O 1
ATOM 1778 N N . SER A 1 213 ? 27.726 -2.101 -20.334 1.00 76.25 213 SER A N 1
ATOM 1779 C CA . SER A 1 213 ? 27.636 -1.420 -21.630 1.00 76.25 213 SER A CA 1
ATOM 1780 C C . SER A 1 213 ? 28.636 -0.264 -21.745 1.00 76.25 213 SER A C 1
ATOM 1782 O O . SER A 1 213 ? 29.294 -0.124 -22.775 1.00 76.25 213 SER A O 1
ATOM 1784 N N . ILE A 1 214 ? 28.813 0.516 -20.673 1.00 78.19 214 ILE A N 1
ATOM 1785 C CA . ILE A 1 214 ? 29.804 1.603 -20.601 1.00 78.19 214 ILE A CA 1
ATOM 1786 C C . ILE A 1 214 ? 31.232 1.047 -20.679 1.00 78.19 214 ILE A C 1
ATOM 1788 O O . ILE A 1 214 ? 32.039 1.527 -21.475 1.00 78.19 214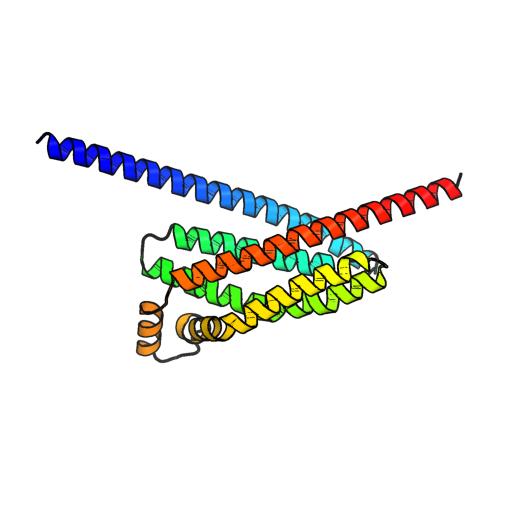 ILE A O 1
ATOM 1792 N N . ASN A 1 215 ? 31.541 -0.002 -19.911 1.00 74.50 215 ASN A N 1
ATOM 1793 C CA . ASN A 1 215 ? 32.879 -0.602 -19.898 1.00 74.50 215 ASN A CA 1
ATOM 1794 C C . ASN A 1 215 ? 33.262 -1.221 -21.250 1.00 74.50 215 ASN A C 1
ATOM 1796 O O . ASN A 1 215 ? 34.418 -1.138 -21.657 1.00 74.50 215 ASN A O 1
ATOM 1800 N N . LYS A 1 216 ? 32.294 -1.804 -21.971 1.00 69.19 216 LYS A N 1
ATOM 1801 C CA . LYS A 1 216 ? 32.516 -2.335 -23.324 1.00 69.19 216 LYS A CA 1
ATOM 1802 C C . LYS A 1 216 ? 32.815 -1.227 -24.341 1.00 69.19 216 LYS A C 1
ATOM 1804 O O . LYS A 1 216 ? 33.634 -1.438 -25.224 1.00 69.19 216 LYS A O 1
ATOM 1809 N N . ARG A 1 217 ? 32.190 -0.050 -24.210 1.00 65.50 217 ARG A N 1
ATOM 1810 C CA . ARG A 1 217 ? 32.482 1.110 -25.073 1.00 65.50 217 ARG A CA 1
ATOM 1811 C C . ARG A 1 217 ? 33.875 1.683 -24.819 1.00 65.50 217 ARG A C 1
ATOM 1813 O O . ARG A 1 217 ? 34.553 2.000 -25.782 1.00 65.50 217 ARG A O 1
ATOM 1820 N N . LYS A 1 218 ? 34.317 1.755 -23.557 1.00 67.69 218 LYS A N 1
ATOM 1821 C CA . LYS A 1 218 ? 35.676 2.216 -23.215 1.00 67.69 218 LYS A CA 1
ATOM 1822 C C . LYS A 1 218 ? 36.759 1.310 -23.814 1.00 67.69 218 LYS A C 1
ATOM 1824 O O . LYS A 1 218 ? 37.645 1.810 -24.480 1.00 67.69 218 LYS A O 1
ATOM 1829 N N . LYS A 1 219 ? 36.607 -0.016 -23.699 1.00 61.56 219 LYS A N 1
ATOM 1830 C CA . LYS A 1 219 ? 37.555 -0.999 -24.264 1.00 61.56 219 LYS A CA 1
ATOM 1831 C C . LYS A 1 219 ? 37.636 -1.045 -25.796 1.00 61.56 219 LYS A C 1
ATOM 1833 O O . LYS A 1 219 ? 38.549 -1.666 -26.311 1.00 61.56 219 LYS A O 1
ATOM 1838 N N . ASN A 1 220 ? 36.664 -0.477 -26.508 1.00 58.38 220 ASN A N 1
ATOM 1839 C CA . ASN A 1 220 ? 36.670 -0.419 -27.974 1.00 58.38 220 ASN A CA 1
ATOM 1840 C C . ASN A 1 220 ? 37.253 0.906 -28.506 1.00 58.38 220 ASN A C 1
ATOM 1842 O O . ASN A 1 220 ? 37.289 1.100 -29.719 1.00 58.38 220 ASN A O 1
ATOM 1846 N N . HIS A 1 221 ? 37.630 1.823 -27.611 1.00 54.75 221 HIS A N 1
ATOM 1847 C CA . HIS A 1 221 ? 38.258 3.109 -27.923 1.00 54.75 221 HIS A CA 1
ATOM 1848 C C . HIS A 1 221 ? 39.708 3.207 -27.410 1.00 54.75 221 HIS A C 1
ATOM 1850 O O . HIS A 1 221 ? 40.315 4.262 -27.575 1.00 54.75 221 HIS A O 1
ATOM 1856 N N . ASP A 1 222 ? 40.236 2.112 -26.851 1.00 47.12 222 ASP A N 1
ATOM 1857 C CA . ASP A 1 222 ? 41.656 1.866 -26.565 1.00 47.12 222 ASP A CA 1
ATOM 1858 C C . ASP A 1 222 ? 42.190 0.838 -27.580 1.00 47.12 222 ASP A C 1
ATOM 1860 O O . ASP A 1 222 ? 43.361 0.966 -28.002 1.00 47.12 222 ASP A O 1
#